Protein AF-A0A8X6MYS7-F1 (afdb_monomer_lite)

InterPro domains:
  IPR005312 Domain of unknown function DUF1759 [PF03564] (10-121)

Foldseek 3Di:
DCVLCVVDDPPDPLNVLLVVDDPDPVCPVVSVVVCCVVPVPLVVQLVVLVVQLLVLLVCLLPDPDHDPLVVSLVSNVVSVVSCVVSVNDCVNCLVPVLVSNLSSDDPVLNVVLVVVVVVPDDDDPPRSNVSSSVSSVVVVVVVVVVVVVVVVCVVPVVVVVVVVVVVVVVVVVVVVVVVVVVVVVVVVPPD

Sequence (191 aa):
MRLPLQSTKIKSEARELVESFPITNENYPLAIESLTERYGRKELLIDFYVRELLKLVLNNATKKKQDSLSSLYNKLSTQLRALSSLGVTTDQWGVILYPSVKSSLPTHILRSFERQRKNIDSEQSISTLDAIVSFLKSEVQSEEEKKLSRSEILPYERECKHLAKSQNTLTAAVELFIQESKDTRSFLSSH

Secondary structure (DSSP, 8-state):
--HHHHTS-TT-HHHHHHHTS-S-GGGHHHHHHHHHHHH--HHHHHHHHHHHHHHHHHHHHH-SSPPPHHHHHHHHHHHHHHHHHTT--HHHHHHHHHHHHHHTS-HHHHHHHHHHHHTS-S-----HHHHHHHHHHHHHHHHHHHHHHHHHHHHHHHHHHHHHHHHHHHHHHHHHHHHHHHHHHHTTS--

Structure (mmCIF, N/CA/C/O backbone):
data_AF-A0A8X6MYS7-F1
#
_entry.id   AF-A0A8X6MYS7-F1
#
loop_
_atom_site.group_PDB
_atom_site.id
_atom_site.type_symbol
_atom_site.label_atom_id
_atom_site.label_alt_id
_atom_site.label_comp_id
_atom_site.label_asym_id
_atom_site.label_entity_id
_atom_site.label_seq_id
_atom_site.pdbx_PDB_ins_code
_atom_site.Cartn_x
_atom_site.Cartn_y
_atom_site.Cartn_z
_atom_site.occupancy
_atom_site.B_iso_or_equiv
_atom_site.auth_seq_id
_atom_site.auth_comp_id
_atom_site.auth_asym_id
_atom_site.auth_atom_id
_atom_site.pdbx_PDB_model_num
ATOM 1 N N . MET A 1 1 ? 10.842 -13.440 -29.182 1.00 50.62 1 MET A N 1
ATOM 2 C CA . MET A 1 1 ? 10.320 -12.938 -27.887 1.00 50.62 1 MET A CA 1
ATOM 3 C C . MET A 1 1 ? 10.129 -11.422 -27.984 1.00 50.62 1 MET A C 1
ATOM 5 O O . MET A 1 1 ? 11.068 -10.773 -28.404 1.00 50.62 1 MET A O 1
ATOM 9 N N . ARG A 1 2 ? 8.940 -10.870 -27.661 1.00 62.38 2 ARG A N 1
ATOM 10 C CA . ARG A 1 2 ? 8.569 -9.423 -27.701 1.00 62.38 2 ARG A CA 1
ATOM 11 C C . ARG A 1 2 ? 8.287 -8.859 -26.286 1.00 62.38 2 ARG A C 1
ATOM 13 O O . ARG A 1 2 ? 7.351 -8.085 -26.094 1.00 62.38 2 ARG A O 1
ATOM 20 N N . LEU A 1 3 ? 9.040 -9.292 -25.274 1.00 68.44 3 LEU A N 1
ATOM 21 C CA . LEU A 1 3 ? 8.675 -9.078 -23.863 1.00 68.44 3 LEU A CA 1
ATOM 22 C C . LEU A 1 3 ? 8.505 -7.590 -23.461 1.00 68.44 3 LEU A C 1
ATOM 24 O O . LEU A 1 3 ? 7.483 -7.283 -22.853 1.00 68.44 3 LEU A O 1
ATOM 28 N N . PRO A 1 4 ? 9.378 -6.635 -23.848 1.00 63.56 4 PRO A N 1
ATOM 29 C CA . PRO A 1 4 ? 9.231 -5.234 -23.418 1.00 63.56 4 PRO A CA 1
ATOM 30 C C . PRO A 1 4 ? 8.014 -4.526 -24.029 1.00 63.56 4 PRO A C 1
ATOM 32 O O . PRO A 1 4 ? 7.359 -3.705 -23.387 1.00 63.56 4 PRO A O 1
ATOM 35 N N . LEU A 1 5 ? 7.665 -4.890 -25.266 1.00 69.31 5 LEU A N 1
ATOM 36 C CA . LEU A 1 5 ? 6.467 -4.386 -25.931 1.00 69.31 5 LEU A CA 1
ATOM 37 C C . LEU A 1 5 ? 5.212 -4.898 -25.210 1.00 69.31 5 LEU A C 1
ATOM 39 O O . LEU A 1 5 ? 4.304 -4.123 -24.930 1.00 69.31 5 LEU A O 1
ATOM 43 N N . GLN A 1 6 ? 5.156 -6.179 -24.845 1.00 74.06 6 GLN A N 1
ATOM 44 C CA . GLN A 1 6 ? 3.995 -6.723 -24.127 1.00 74.06 6 GLN A CA 1
ATOM 45 C C . GLN A 1 6 ? 3.811 -6.122 -22.724 1.00 74.06 6 GLN A C 1
ATOM 47 O O . GLN A 1 6 ? 2.685 -6.067 -22.236 1.00 74.06 6 GLN A O 1
ATOM 52 N N . SER A 1 7 ? 4.888 -5.631 -22.110 1.00 75.31 7 SER A N 1
ATOM 53 C CA . SER A 1 7 ? 4.873 -5.034 -20.769 1.00 75.31 7 SER A CA 1
ATOM 54 C C . SER A 1 7 ? 4.519 -3.542 -20.734 1.00 75.31 7 SER A C 1
ATOM 56 O O . SER A 1 7 ? 4.408 -2.972 -19.650 1.00 75.31 7 SER A O 1
ATOM 58 N N . THR A 1 8 ? 4.342 -2.883 -21.884 1.00 84.12 8 THR A N 1
ATOM 59 C CA . THR A 1 8 ? 4.035 -1.445 -21.968 1.00 84.12 8 THR A CA 1
ATOM 60 C C . THR A 1 8 ? 2.615 -1.199 -22.473 1.00 84.12 8 THR A C 1
ATOM 62 O O . THR A 1 8 ? 2.105 -1.888 -23.358 1.00 84.12 8 THR A O 1
ATOM 65 N N . LYS A 1 9 ? 1.945 -0.185 -21.909 1.00 88.06 9 LYS A N 1
ATOM 66 C CA . LYS A 1 9 ? 0.583 0.184 -22.311 1.00 88.06 9 LYS A CA 1
ATOM 67 C C . LYS A 1 9 ? 0.594 0.756 -23.731 1.00 88.06 9 LYS A C 1
ATOM 69 O O . LYS A 1 9 ? 1.382 1.649 -24.036 1.00 88.06 9 LYS A O 1
ATOM 74 N N . ILE A 1 10 ? -0.309 0.278 -24.584 1.00 86.69 10 ILE A N 1
ATOM 75 C CA . ILE A 1 10 ? -0.492 0.789 -25.952 1.00 86.69 10 ILE A CA 1
ATOM 76 C C . ILE A 1 10 ? -0.792 2.300 -25.902 1.00 86.69 10 ILE A C 1
ATOM 78 O O . ILE A 1 10 ? -1.601 2.727 -25.075 1.00 86.69 10 ILE A O 1
ATOM 82 N N . LYS A 1 11 ? -0.155 3.088 -26.785 1.00 87.56 11 LYS A N 1
ATOM 83 C CA . LYS A 1 11 ? -0.227 4.568 -26.832 1.00 87.56 11 LYS A CA 1
ATOM 84 C C . LYS A 1 11 ? 0.281 5.269 -25.561 1.00 87.56 11 LYS A C 1
ATOM 86 O O . LYS A 1 11 ? -0.304 6.252 -25.116 1.00 87.56 11 LYS A O 1
ATOM 91 N N . SER A 1 12 ? 1.327 4.737 -24.934 1.00 91.00 12 SER A N 1
ATOM 92 C CA . SER A 1 12 ? 2.030 5.427 -23.846 1.00 91.00 12 SER A CA 1
ATOM 93 C C . SER A 1 12 ? 3.405 5.898 -24.305 1.00 91.00 12 SER A C 1
ATOM 95 O O . SER A 1 12 ? 4.017 5.257 -25.155 1.00 91.00 12 SER A O 1
ATOM 97 N N . GLU A 1 13 ? 3.933 6.954 -23.689 1.00 90.50 13 GLU A N 1
ATOM 98 C CA . GLU A 1 13 ? 5.299 7.427 -23.967 1.00 90.50 13 GLU A CA 1
ATOM 99 C C . GLU A 1 13 ? 6.352 6.331 -23.736 1.00 90.50 13 GLU A C 1
ATOM 101 O O . GLU A 1 13 ? 7.324 6.218 -24.476 1.00 90.50 13 GLU A O 1
ATOM 106 N N . ALA A 1 14 ? 6.140 5.476 -22.729 1.00 89.69 14 ALA A N 1
ATOM 107 C CA . ALA A 1 14 ? 7.011 4.335 -22.465 1.00 89.69 14 ALA A CA 1
ATOM 108 C C . ALA A 1 14 ? 6.993 3.319 -23.619 1.00 89.69 14 ALA A C 1
ATOM 110 O O . ALA A 1 14 ? 8.015 2.712 -23.923 1.00 89.69 14 ALA A O 1
ATOM 111 N N . ARG A 1 15 ? 5.843 3.141 -24.281 1.00 89.00 15 ARG A N 1
ATOM 112 C CA . ARG A 1 15 ? 5.709 2.271 -25.453 1.00 89.00 15 ARG A CA 1
ATOM 113 C C . ARG A 1 15 ? 6.432 2.855 -26.664 1.00 89.00 15 ARG A C 1
ATOM 115 O O . ARG A 1 15 ? 7.163 2.120 -27.315 1.00 89.00 15 ARG A O 1
ATOM 122 N N . GLU A 1 16 ? 6.271 4.152 -26.916 1.00 90.56 16 GLU A N 1
ATOM 123 C CA . GLU A 1 16 ? 6.983 4.861 -27.991 1.00 90.56 16 GLU A CA 1
ATOM 124 C C . GLU A 1 16 ? 8.503 4.792 -27.795 1.00 90.56 16 GLU A C 1
ATOM 126 O O . GLU A 1 16 ? 9.242 4.547 -28.745 1.00 90.56 16 GLU A O 1
ATOM 131 N N . LEU A 1 17 ? 8.970 4.917 -26.546 1.00 89.69 17 LEU A N 1
ATOM 132 C CA . LEU A 1 17 ? 10.383 4.763 -26.206 1.00 89.69 17 LEU A CA 1
ATOM 133 C C . LEU A 1 17 ? 10.906 3.349 -26.484 1.00 89.69 17 LEU A C 1
ATOM 135 O O . LEU A 1 17 ? 12.037 3.210 -26.917 1.00 89.69 17 LEU A O 1
ATOM 139 N N . VAL A 1 18 ? 10.120 2.298 -26.240 1.00 89.31 18 VAL A N 1
ATOM 140 C CA . VAL A 1 18 ? 10.533 0.918 -26.561 1.00 89.31 18 VAL A CA 1
ATOM 141 C C . VAL A 1 18 ? 10.497 0.665 -28.069 1.00 89.31 18 VAL A C 1
ATOM 143 O O . VAL A 1 18 ? 11.345 -0.057 -28.585 1.00 89.31 18 VAL A O 1
ATOM 146 N N . GLU A 1 19 ? 9.529 1.245 -28.780 1.00 89.81 19 GLU A N 1
ATOM 147 C CA . GLU A 1 19 ? 9.375 1.099 -30.233 1.00 89.81 19 GLU A CA 1
ATOM 148 C C . GLU A 1 19 ? 10.446 1.845 -31.040 1.00 89.81 19 GLU A C 1
ATOM 150 O O . GLU A 1 19 ? 10.668 1.499 -32.199 1.00 89.81 19 GLU A O 1
ATOM 155 N N . SER A 1 20 ? 11.146 2.815 -30.442 1.00 90.19 20 SER A N 1
ATOM 156 C CA . SER A 1 20 ? 12.272 3.500 -31.092 1.00 90.19 20 SER A CA 1
ATOM 157 C C . SER A 1 20 ? 13.508 2.605 -31.264 1.00 90.19 20 SER A C 1
ATOM 159 O O . SER A 1 20 ? 14.365 2.896 -32.100 1.00 90.19 20 SER A O 1
ATOM 161 N N . PHE A 1 21 ? 13.596 1.501 -30.516 1.00 87.75 21 PHE A N 1
ATOM 162 C CA . PHE A 1 21 ? 14.672 0.525 -30.645 1.00 87.75 21 PHE A CA 1
ATOM 163 C C . PHE A 1 21 ? 14.317 -0.556 -31.680 1.00 87.75 21 PHE A C 1
ATOM 165 O O . PHE A 1 21 ? 13.213 -1.109 -31.648 1.00 87.75 21 PHE A O 1
ATOM 172 N N . PRO A 1 22 ? 15.257 -0.939 -32.565 1.00 89.69 22 PRO A N 1
ATOM 173 C CA . PRO A 1 22 ? 15.097 -2.118 -33.410 1.00 89.69 22 PRO A CA 1
ATOM 174 C C . PRO A 1 22 ? 14.811 -3.382 -32.584 1.00 89.69 22 PRO A C 1
ATOM 176 O O . PRO A 1 22 ? 15.375 -3.581 -31.509 1.00 89.69 22 PRO A O 1
ATOM 179 N N . ILE A 1 23 ? 13.949 -4.267 -33.100 1.00 85.06 23 ILE A N 1
ATOM 180 C CA . ILE A 1 23 ? 13.541 -5.508 -32.418 1.00 85.06 23 ILE A CA 1
ATOM 181 C C . ILE A 1 23 ? 14.638 -6.575 -32.578 1.00 85.06 23 ILE A C 1
ATOM 183 O O . ILE A 1 23 ? 14.497 -7.535 -33.336 1.00 85.06 23 ILE A O 1
ATOM 187 N N . THR A 1 24 ? 15.744 -6.398 -31.863 1.00 86.75 24 THR A N 1
ATOM 188 C CA . THR A 1 24 ? 16.896 -7.310 -31.821 1.00 86.75 24 THR A CA 1
ATOM 189 C C . THR A 1 24 ? 17.216 -7.685 -30.375 1.00 86.75 24 THR A C 1
ATOM 191 O O . THR A 1 24 ? 16.922 -6.938 -29.441 1.00 86.75 24 THR A O 1
ATOM 194 N N . ASN A 1 25 ? 17.824 -8.859 -30.172 1.00 85.12 25 ASN A N 1
ATOM 195 C CA . ASN A 1 25 ? 18.172 -9.326 -28.825 1.00 85.12 25 ASN A CA 1
ATOM 196 C C . ASN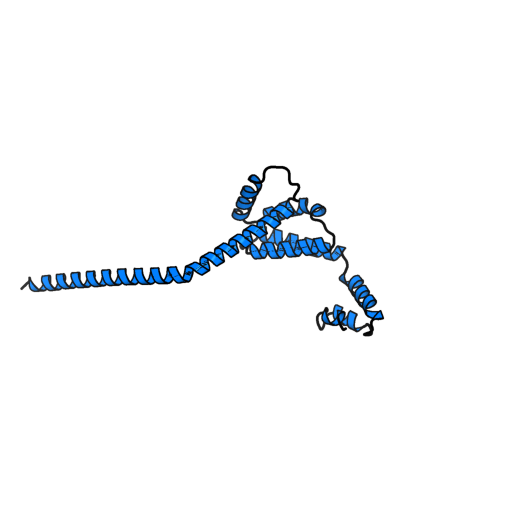 A 1 25 ? 19.153 -8.385 -28.106 1.00 85.12 25 ASN A C 1
ATOM 198 O O . ASN A 1 25 ? 19.045 -8.196 -26.897 1.00 85.12 25 ASN A O 1
ATOM 202 N N . GLU A 1 26 ? 20.067 -7.778 -28.859 1.00 88.94 26 GLU A N 1
ATOM 203 C CA . GLU A 1 26 ? 21.113 -6.877 -28.365 1.00 88.94 26 GLU A CA 1
ATOM 204 C C . GLU A 1 26 ? 20.564 -5.524 -27.893 1.00 88.94 26 GLU A C 1
ATOM 206 O O . GLU A 1 26 ? 21.140 -4.902 -27.005 1.00 88.94 26 GLU A O 1
ATOM 211 N N . ASN A 1 27 ? 19.421 -5.082 -28.431 1.00 88.31 27 ASN A N 1
ATOM 212 C CA . ASN A 1 27 ? 18.839 -3.778 -28.112 1.00 88.31 27 ASN A CA 1
ATOM 213 C C . ASN A 1 27 ? 17.856 -3.817 -26.931 1.00 88.31 27 ASN A C 1
ATOM 215 O O . ASN A 1 27 ? 17.500 -2.761 -26.407 1.00 88.31 27 ASN A O 1
ATOM 219 N N . TYR A 1 28 ? 17.426 -4.996 -26.464 1.00 86.69 28 TYR A N 1
ATOM 220 C CA . TYR A 1 28 ? 16.525 -5.075 -25.307 1.00 86.69 28 TYR A CA 1
ATOM 221 C C . TYR A 1 28 ? 17.131 -4.522 -24.012 1.00 86.69 28 TYR A C 1
ATOM 223 O O . TYR A 1 28 ? 16.425 -3.772 -23.336 1.00 86.69 28 TYR A O 1
ATOM 231 N N . PRO A 1 29 ? 18.394 -4.823 -23.649 1.00 90.75 29 PRO A N 1
ATOM 232 C CA . PRO A 1 29 ? 19.021 -4.211 -22.481 1.00 90.75 29 PRO A CA 1
ATOM 233 C C . PRO A 1 29 ? 19.035 -2.680 -22.563 1.00 90.75 29 PRO A C 1
ATOM 235 O O . PRO A 1 29 ? 18.684 -2.032 -21.585 1.00 90.75 29 PRO A O 1
ATOM 238 N N . LEU A 1 30 ? 19.317 -2.110 -23.742 1.00 90.62 30 LEU A N 1
ATOM 239 C CA . LEU A 1 30 ? 19.338 -0.657 -23.972 1.00 90.62 30 LEU A CA 1
ATOM 240 C C . LEU A 1 30 ? 17.948 -0.016 -23.823 1.00 90.62 30 LEU A C 1
ATOM 242 O O . LEU A 1 30 ? 17.811 1.068 -23.253 1.00 90.62 30 LEU A O 1
ATOM 246 N N . ALA A 1 31 ? 16.898 -0.698 -24.292 1.00 90.19 31 ALA A N 1
ATOM 247 C CA . ALA A 1 31 ? 15.520 -0.249 -24.106 1.00 90.19 31 ALA A CA 1
ATOM 248 C C . ALA A 1 31 ? 15.104 -0.287 -22.623 1.00 90.19 31 ALA A C 1
ATOM 250 O O . ALA A 1 31 ? 14.440 0.630 -22.139 1.00 90.19 31 ALA A O 1
ATOM 251 N N . ILE A 1 32 ? 15.510 -1.330 -21.885 1.00 89.88 32 ILE A N 1
ATOM 252 C CA . ILE A 1 32 ? 15.266 -1.444 -20.438 1.00 89.88 32 ILE A CA 1
ATOM 253 C C . ILE A 1 32 ? 16.041 -0.366 -19.676 1.00 89.88 32 ILE A C 1
ATOM 255 O O . ILE A 1 32 ? 15.482 0.259 -18.776 1.00 89.88 32 ILE A O 1
ATOM 259 N N . GLU A 1 33 ? 17.295 -0.117 -20.043 1.00 91.50 33 GLU A N 1
ATOM 260 C CA . GLU A 1 33 ? 18.127 0.940 -19.469 1.00 91.50 33 GLU A CA 1
ATOM 261 C C . GLU A 1 33 ? 17.494 2.316 -19.692 1.00 91.50 33 GLU A C 1
ATOM 263 O O . GLU A 1 33 ? 17.258 3.033 -18.723 1.00 91.50 33 GLU A O 1
ATOM 268 N N . SER A 1 34 ? 17.073 2.630 -20.921 1.00 90.44 34 SER A N 1
ATOM 269 C CA . SER A 1 34 ? 16.401 3.899 -21.249 1.00 90.44 34 SER A CA 1
ATOM 270 C C . SER A 1 34 ? 15.085 4.085 -20.482 1.00 90.44 34 SER A C 1
ATOM 272 O O . SER A 1 34 ? 14.776 5.176 -19.996 1.00 90.44 34 SER A O 1
ATOM 274 N N . LEU A 1 35 ? 14.296 3.014 -20.325 1.00 90.81 35 LEU A N 1
ATOM 275 C CA . LEU A 1 35 ? 13.096 3.033 -19.481 1.00 90.81 35 LEU A CA 1
ATOM 276 C C . LEU A 1 35 ? 13.444 3.272 -18.008 1.00 90.81 35 LEU A C 1
ATOM 278 O O . LEU A 1 35 ? 12.746 4.017 -17.318 1.00 90.81 35 LEU A O 1
ATOM 282 N N . THR A 1 36 ? 14.513 2.648 -17.524 1.00 90.19 36 THR A N 1
ATOM 283 C CA . THR A 1 36 ? 14.960 2.756 -16.132 1.00 90.19 36 THR A CA 1
ATOM 284 C C . THR A 1 36 ? 15.520 4.147 -15.840 1.00 90.19 36 THR A C 1
ATOM 286 O O . THR A 1 36 ? 15.216 4.717 -14.797 1.00 90.19 36 THR A O 1
ATOM 289 N N . GLU A 1 37 ? 16.257 4.751 -16.765 1.00 90.25 37 GLU A N 1
ATOM 290 C CA . GLU A 1 37 ? 16.776 6.114 -16.627 1.00 90.25 37 GLU A CA 1
ATOM 291 C C . GLU A 1 37 ? 15.640 7.149 -16.564 1.00 90.25 37 GLU A C 1
ATOM 293 O O . GLU A 1 37 ? 15.638 8.064 -15.728 1.00 90.25 37 GLU A O 1
ATOM 298 N N . ARG A 1 38 ? 14.623 6.978 -17.419 1.00 89.88 38 ARG A N 1
ATOM 299 C CA . ARG A 1 38 ? 13.489 7.904 -17.496 1.00 89.88 38 ARG A CA 1
ATOM 300 C C . ARG A 1 38 ? 12.487 7.720 -16.354 1.00 89.88 38 ARG A C 1
ATOM 302 O O . ARG A 1 38 ? 12.026 8.717 -15.801 1.00 89.88 38 ARG A O 1
ATOM 309 N N . TYR A 1 39 ? 12.151 6.479 -15.992 1.00 87.88 39 TYR A N 1
ATOM 310 C CA . TYR A 1 39 ? 11.049 6.165 -15.066 1.00 87.88 39 TYR A CA 1
ATOM 311 C C . TYR A 1 39 ? 11.481 5.459 -13.771 1.00 87.88 39 TYR A C 1
ATOM 313 O O . TYR A 1 39 ? 10.730 5.446 -12.799 1.00 87.88 39 TYR A O 1
ATOM 321 N N . GLY A 1 40 ? 12.686 4.896 -13.715 1.00 86.31 40 GLY A N 1
ATOM 322 C CA . GLY A 1 40 ? 13.226 4.146 -12.572 1.00 86.31 40 GLY A CA 1
ATOM 323 C C . GLY A 1 40 ? 13.914 5.006 -11.508 1.00 86.31 40 GLY A C 1
ATOM 324 O O . GLY A 1 40 ? 14.717 4.494 -10.728 1.00 86.31 40 GLY A O 1
ATOM 325 N N . ARG A 1 41 ? 13.623 6.313 -11.457 1.00 90.50 41 ARG A N 1
ATOM 326 C CA . ARG A 1 41 ? 14.203 7.248 -10.479 1.00 90.50 41 ARG A CA 1
ATOM 327 C C . ARG A 1 41 ? 13.708 6.924 -9.069 1.00 90.50 41 ARG A C 1
ATOM 329 O O . ARG A 1 41 ? 12.661 7.411 -8.645 1.00 90.50 41 ARG A O 1
ATOM 336 N N . LYS A 1 42 ? 14.482 6.107 -8.347 1.00 89.06 42 LYS A N 1
ATOM 337 C CA . LYS A 1 42 ? 14.125 5.567 -7.025 1.00 89.06 42 LYS A CA 1
ATOM 338 C C . LYS A 1 42 ? 13.688 6.645 -6.035 1.00 89.06 42 LYS A C 1
ATOM 340 O O . LYS A 1 42 ? 12.634 6.488 -5.437 1.00 89.06 42 LYS A O 1
ATOM 345 N N . GLU A 1 43 ? 14.415 7.756 -5.940 1.00 88.56 43 GLU A N 1
ATOM 346 C CA . GLU A 1 43 ? 14.083 8.860 -5.024 1.00 88.56 43 GLU A CA 1
ATOM 347 C C . GLU A 1 43 ? 12.673 9.426 -5.254 1.00 88.56 43 GLU A C 1
ATOM 349 O O . GLU A 1 43 ? 11.909 9.621 -4.311 1.00 88.56 43 GLU A O 1
ATOM 354 N N . LEU A 1 44 ? 12.284 9.624 -6.520 1.00 91.06 44 LEU A N 1
ATOM 355 C CA . LEU A 1 44 ? 10.946 10.118 -6.864 1.00 91.06 44 LEU A CA 1
ATOM 356 C C . LEU A 1 44 ? 9.864 9.077 -6.569 1.00 91.06 44 LEU A C 1
ATOM 358 O O . LEU A 1 44 ? 8.771 9.430 -6.132 1.00 91.06 44 LEU A O 1
ATOM 362 N N . LEU A 1 45 ? 10.160 7.797 -6.806 1.00 90.88 45 LEU A N 1
ATOM 363 C CA . LEU A 1 45 ? 9.240 6.706 -6.491 1.00 90.88 45 LEU A CA 1
ATOM 364 C C . LEU A 1 45 ? 9.027 6.586 -4.979 1.00 90.88 45 LEU A C 1
ATOM 366 O O . LEU A 1 45 ? 7.888 6.437 -4.542 1.00 90.88 45 LEU A O 1
ATOM 370 N N . ILE A 1 46 ? 10.094 6.699 -4.184 1.00 89.88 46 ILE A N 1
ATOM 371 C CA . ILE A 1 46 ? 10.012 6.709 -2.720 1.00 89.88 46 ILE A CA 1
ATOM 372 C C . ILE A 1 46 ? 9.132 7.877 -2.261 1.00 89.88 46 ILE A C 1
ATOM 374 O O . ILE A 1 46 ? 8.166 7.641 -1.536 1.00 89.88 46 ILE A O 1
ATOM 378 N N . ASP A 1 47 ? 9.394 9.104 -2.727 1.00 90.50 47 ASP A N 1
ATOM 379 C CA . ASP A 1 47 ? 8.586 10.281 -2.370 1.00 90.50 47 ASP A CA 1
ATOM 380 C C . ASP A 1 47 ? 7.104 10.091 -2.739 1.00 90.50 47 ASP A C 1
ATOM 382 O O . ASP A 1 47 ? 6.212 10.331 -1.923 1.00 90.50 47 ASP A O 1
ATOM 386 N N . PHE A 1 48 ? 6.824 9.575 -3.937 1.00 92.19 48 PHE A N 1
ATOM 387 C CA . PHE A 1 48 ? 5.461 9.284 -4.380 1.00 92.19 48 PHE A CA 1
ATOM 388 C C . PHE A 1 48 ? 4.743 8.286 -3.458 1.00 92.19 48 PHE A C 1
ATOM 390 O O . PHE A 1 48 ? 3.631 8.561 -2.995 1.00 92.19 48 PHE A O 1
ATOM 397 N N . TYR A 1 49 ? 5.371 7.147 -3.155 1.00 91.25 49 TYR A N 1
ATOM 398 C CA . TYR A 1 49 ? 4.762 6.108 -2.322 1.00 91.25 49 TYR A CA 1
ATOM 399 C C . TYR A 1 49 ? 4.608 6.542 -0.859 1.00 91.25 49 TYR A C 1
ATOM 401 O O . TYR A 1 49 ? 3.589 6.240 -0.234 1.00 91.25 49 TYR A O 1
ATOM 409 N N . VAL A 1 50 ? 5.558 7.313 -0.321 1.00 89.19 50 VAL A N 1
ATOM 410 C CA . VAL A 1 50 ? 5.443 7.915 1.016 1.00 89.19 50 VAL A CA 1
ATOM 411 C C . VAL A 1 50 ? 4.265 8.889 1.065 1.00 89.19 50 VAL A C 1
ATOM 413 O O . VAL A 1 50 ? 3.446 8.815 1.984 1.00 89.19 50 VAL A O 1
ATOM 416 N N . ARG A 1 51 ? 4.119 9.771 0.068 1.00 90.25 51 ARG A N 1
ATOM 417 C CA . ARG A 1 51 ? 2.992 10.717 0.002 1.00 90.25 51 ARG A CA 1
ATOM 418 C C . ARG A 1 51 ? 1.650 10.007 -0.086 1.00 90.25 51 ARG A C 1
ATOM 420 O O . ARG A 1 51 ? 0.722 10.388 0.628 1.00 90.25 51 ARG A O 1
ATOM 427 N N . GLU A 1 52 ? 1.530 8.983 -0.926 1.00 90.94 52 GLU A N 1
ATOM 428 C CA . GLU A 1 52 ? 0.288 8.213 -1.047 1.00 90.94 52 GLU A CA 1
ATOM 429 C C . GLU A 1 52 ? -0.039 7.453 0.245 1.00 90.94 52 GLU A C 1
ATOM 431 O O . GLU A 1 52 ? -1.199 7.438 0.669 1.00 90.94 52 GLU A O 1
ATOM 436 N N . LEU A 1 53 ? 0.968 6.908 0.934 1.00 89.12 53 LEU A N 1
ATOM 437 C CA . LEU A 1 53 ? 0.789 6.287 2.245 1.00 89.12 53 LEU A CA 1
ATOM 438 C C . LEU A 1 53 ? 0.295 7.297 3.292 1.00 89.12 53 LEU A C 1
ATOM 440 O O . LEU A 1 53 ? -0.715 7.053 3.953 1.00 89.12 53 LEU A O 1
ATOM 444 N N . LEU A 1 54 ? 0.948 8.455 3.415 1.00 87.50 54 LEU A N 1
ATOM 445 C CA . LEU A 1 54 ? 0.544 9.505 4.358 1.00 87.50 54 LEU A CA 1
ATOM 446 C C . LEU A 1 54 ? -0.864 10.026 4.059 1.00 87.50 54 LEU A C 1
ATOM 448 O O . LEU A 1 54 ? -1.675 10.205 4.967 1.00 87.50 54 LEU A O 1
ATOM 452 N N . LYS A 1 55 ? -1.187 10.219 2.781 1.00 89.06 55 LYS A N 1
ATOM 453 C CA . LYS A 1 55 ? -2.515 10.638 2.328 1.00 89.06 55 LYS A CA 1
ATOM 454 C C . LYS A 1 55 ? -3.580 9.604 2.675 1.00 89.06 55 LYS A C 1
ATOM 456 O O . LYS A 1 55 ? -4.672 9.982 3.095 1.00 89.06 55 LYS A O 1
ATOM 461 N N . LEU A 1 56 ? -3.293 8.313 2.522 1.00 88.56 56 LEU A N 1
ATOM 462 C CA . LEU A 1 56 ? -4.193 7.233 2.929 1.00 88.56 56 LEU A CA 1
ATOM 463 C C . LEU A 1 56 ? -4.468 7.273 4.434 1.00 88.56 56 LEU A C 1
ATOM 465 O O . LEU A 1 56 ? -5.629 7.245 4.846 1.00 88.56 56 LEU A O 1
ATOM 469 N N . VAL A 1 57 ? -3.411 7.390 5.231 1.00 85.44 57 VAL A N 1
ATOM 470 C CA . VAL A 1 57 ? -3.477 7.423 6.694 1.00 85.44 57 VAL A CA 1
ATOM 471 C C . VAL A 1 57 ? -4.266 8.645 7.178 1.00 85.44 57 VAL A C 1
ATOM 473 O O . VAL A 1 57 ? -5.214 8.511 7.952 1.00 85.44 57 VAL A O 1
ATOM 476 N N . LEU A 1 58 ? -3.956 9.831 6.649 1.00 84.31 58 LEU A N 1
ATOM 477 C CA . LEU A 1 58 ? -4.647 11.075 6.990 1.00 84.31 58 LEU A CA 1
ATOM 478 C C . LEU A 1 58 ? -6.123 11.043 6.582 1.00 84.31 58 LEU A C 1
ATOM 480 O O . LEU A 1 58 ? -6.992 11.482 7.336 1.00 84.31 58 LEU A O 1
ATOM 484 N N . ASN A 1 59 ? -6.426 10.501 5.402 1.00 85.38 59 ASN A N 1
ATOM 485 C CA . ASN A 1 59 ? -7.801 10.356 4.940 1.00 85.38 59 ASN A CA 1
ATOM 486 C C . ASN A 1 59 ? -8.620 9.453 5.864 1.00 85.38 59 ASN A C 1
ATOM 488 O O . ASN A 1 59 ? -9.779 9.761 6.118 1.00 85.38 59 ASN A O 1
ATOM 492 N N . ASN A 1 60 ? -8.054 8.354 6.363 1.00 81.81 60 ASN A N 1
ATOM 493 C CA . ASN A 1 60 ? -8.794 7.466 7.259 1.00 81.81 60 ASN A CA 1
ATOM 494 C C . ASN A 1 60 ? -8.963 8.081 8.664 1.00 81.81 60 ASN A C 1
ATOM 496 O O . ASN A 1 60 ? -10.035 7.966 9.252 1.00 81.81 60 ASN A O 1
ATOM 500 N N . ALA A 1 61 ? -7.971 8.845 9.139 1.00 77.94 61 ALA A N 1
ATOM 501 C CA . ALA A 1 61 ? -8.044 9.561 10.415 1.00 77.94 61 ALA A CA 1
ATOM 502 C C . ALA A 1 61 ? -9.065 10.721 10.429 1.00 77.94 61 ALA A C 1
ATOM 504 O O . ALA A 1 61 ? -9.643 11.021 11.470 1.00 77.94 61 ALA A O 1
ATOM 505 N N . THR A 1 62 ? -9.281 11.397 9.293 1.00 77.19 62 THR A N 1
ATOM 506 C CA . THR A 1 62 ? -10.074 12.647 9.226 1.00 77.19 62 THR A CA 1
ATOM 507 C C . THR A 1 62 ? -11.473 12.490 8.628 1.00 77.19 62 THR A C 1
ATOM 509 O O . THR A 1 62 ? -12.349 13.321 8.877 1.00 77.19 62 THR A O 1
ATOM 512 N N . LYS A 1 63 ? -11.724 11.456 7.816 1.00 71.38 63 LYS A N 1
ATOM 513 C CA . LYS A 1 63 ? -13.015 11.297 7.132 1.00 71.38 63 LYS A CA 1
ATOM 514 C C . LYS A 1 63 ? -14.085 10.717 8.055 1.00 71.38 63 LYS A C 1
ATOM 516 O O . LYS A 1 63 ? -13.858 9.756 8.777 1.00 71.38 63 LYS A O 1
ATOM 521 N N . LYS A 1 64 ? -15.320 11.218 7.903 1.00 62.97 64 LYS A N 1
ATOM 522 C CA . LYS A 1 64 ? -16.527 10.638 8.532 1.00 62.97 64 LYS A CA 1
ATOM 523 C C . LYS A 1 64 ? -16.839 9.219 8.040 1.00 62.97 64 LYS A C 1
ATOM 525 O O . LYS A 1 64 ? -17.465 8.449 8.758 1.00 62.97 64 LYS A O 1
ATOM 530 N N . LYS A 1 65 ? -16.435 8.887 6.807 1.00 67.38 65 LYS A N 1
ATOM 531 C CA . LYS A 1 65 ? -16.591 7.555 6.214 1.00 67.38 65 LYS A CA 1
ATOM 532 C C . LYS A 1 65 ? -15.215 6.925 6.059 1.00 67.38 65 LYS A C 1
ATOM 534 O O . LYS A 1 65 ? -14.453 7.314 5.175 1.00 67.38 65 LYS A O 1
ATOM 539 N N . GLN A 1 66 ? -14.922 5.981 6.941 1.00 70.25 66 GLN A N 1
ATOM 540 C CA . GLN A 1 66 ? -13.706 5.184 6.886 1.00 70.25 66 GLN A CA 1
ATOM 541 C C . GLN A 1 66 ? -13.829 4.139 5.772 1.00 70.25 66 GLN A C 1
ATOM 543 O O . GLN A 1 66 ? -14.918 3.618 5.508 1.00 70.25 66 GLN A O 1
ATOM 548 N N . ASP A 1 67 ? -12.713 3.862 5.098 1.00 72.12 67 ASP A N 1
ATOM 549 C CA . ASP A 1 67 ? -12.622 2.705 4.206 1.00 72.12 67 ASP A CA 1
ATOM 550 C C . ASP A 1 67 ? -12.888 1.424 5.015 1.00 72.12 67 ASP A C 1
ATOM 552 O O . ASP A 1 67 ? -12.613 1.372 6.216 1.00 72.12 67 ASP A O 1
ATOM 556 N N . SER A 1 68 ? -13.395 0.373 4.362 1.00 85.12 68 SER A N 1
ATOM 557 C CA . SER A 1 68 ? -13.480 -0.939 5.010 1.00 85.12 68 SER A CA 1
ATOM 558 C C . SER A 1 68 ? -12.091 -1.396 5.465 1.00 85.12 68 SER A C 1
ATOM 560 O O . SER A 1 68 ? -11.087 -1.088 4.816 1.00 85.12 68 SER A O 1
ATOM 562 N N . LEU A 1 69 ? -12.032 -2.165 6.554 1.00 85.56 69 LEU A N 1
ATOM 563 C CA . LEU A 1 69 ? -10.767 -2.635 7.120 1.00 85.56 69 LEU A CA 1
ATOM 564 C C . LEU A 1 69 ? -9.910 -3.383 6.083 1.00 85.56 69 LEU A C 1
ATOM 566 O O . LEU A 1 69 ? -8.717 -3.120 5.963 1.00 85.56 69 LEU A O 1
ATOM 570 N N . SER A 1 70 ? -10.543 -4.233 5.266 1.00 87.56 70 SER A N 1
ATOM 571 C CA . SER A 1 70 ? -9.894 -4.953 4.159 1.00 87.56 70 SER A CA 1
ATOM 572 C C . SER A 1 70 ? -9.305 -4.002 3.107 1.00 87.56 70 SER A C 1
ATOM 574 O O . SER A 1 70 ? -8.144 -4.136 2.721 1.00 87.56 70 SER A O 1
ATOM 576 N N . SER A 1 71 ? -10.052 -2.970 2.692 1.00 88.25 71 SER A N 1
ATOM 577 C CA . SER A 1 71 ? -9.547 -1.958 1.751 1.00 88.25 71 SER A CA 1
ATOM 578 C C . SER A 1 71 ? -8.360 -1.189 2.333 1.00 88.25 71 SER A C 1
ATOM 580 O O . SER A 1 71 ? -7.372 -0.962 1.632 1.00 88.25 71 SER A O 1
ATOM 582 N N . LEU A 1 72 ? -8.436 -0.798 3.609 1.00 87.69 72 LEU A N 1
ATOM 583 C CA . LEU A 1 72 ? -7.350 -0.101 4.292 1.00 87.69 72 LEU A CA 1
ATOM 584 C C . LEU A 1 72 ? -6.087 -0.969 4.348 1.00 87.69 72 LEU A C 1
ATOM 586 O O . LEU A 1 72 ? -5.023 -0.518 3.926 1.00 87.69 72 LEU A O 1
ATOM 590 N N . TYR A 1 73 ? -6.219 -2.219 4.801 1.00 89.75 73 TYR A N 1
ATOM 591 C CA . TYR A 1 73 ? -5.121 -3.181 4.872 1.00 89.75 73 TYR A CA 1
ATOM 592 C C . TYR A 1 73 ? -4.469 -3.417 3.504 1.00 89.75 73 TYR A C 1
ATOM 594 O O . TYR A 1 73 ? -3.245 -3.353 3.390 1.00 89.75 73 TYR A O 1
ATOM 602 N N . ASN A 1 74 ? -5.268 -3.639 2.456 1.00 90.69 74 ASN A N 1
ATOM 603 C CA . ASN A 1 74 ? -4.763 -3.912 1.110 1.00 90.69 74 ASN A CA 1
ATOM 604 C C . ASN A 1 74 ? -3.980 -2.728 0.544 1.00 90.69 74 ASN A C 1
ATOM 606 O O . ASN A 1 74 ? -2.870 -2.897 0.033 1.00 90.69 74 ASN A O 1
ATOM 610 N N . LYS A 1 75 ? -4.532 -1.515 0.660 1.00 90.75 75 LYS A N 1
ATOM 611 C CA . LYS A 1 75 ? -3.857 -0.305 0.186 1.00 90.75 75 LYS A CA 1
ATOM 612 C C . LYS A 1 75 ? -2.574 -0.046 0.978 1.00 90.75 75 LYS A C 1
ATOM 614 O O . LYS A 1 75 ? -1.537 0.191 0.370 1.00 90.75 75 LYS A O 1
ATOM 619 N N . LEU A 1 76 ? -2.617 -0.157 2.306 1.00 89.25 76 LEU A N 1
ATOM 620 C CA . LEU A 1 76 ? -1.452 0.030 3.172 1.00 89.25 76 LEU A CA 1
ATOM 621 C C . LEU A 1 76 ? -0.350 -0.995 2.856 1.00 89.25 76 LEU A C 1
ATOM 623 O O . LEU A 1 76 ? 0.797 -0.615 2.632 1.00 89.25 76 LEU A O 1
ATOM 627 N N . SER A 1 77 ? -0.709 -2.273 2.724 1.00 89.81 77 SER A N 1
ATOM 628 C CA . SER A 1 77 ? 0.222 -3.347 2.349 1.00 89.81 77 SER A CA 1
ATOM 629 C C . SER A 1 77 ? 0.828 -3.140 0.961 1.00 89.81 77 SER A C 1
ATOM 631 O O . SER A 1 77 ? 1.996 -3.457 0.748 1.00 89.81 77 SER A O 1
ATOM 633 N N . THR A 1 78 ? 0.060 -2.588 0.016 1.00 92.31 78 THR A N 1
ATOM 634 C CA . THR A 1 78 ? 0.546 -2.267 -1.335 1.00 92.31 78 THR A CA 1
ATOM 635 C C . THR A 1 78 ? 1.642 -1.206 -1.283 1.00 92.31 78 THR A C 1
ATOM 637 O O . THR A 1 78 ? 2.704 -1.406 -1.869 1.00 92.31 78 THR A O 1
ATOM 640 N N . GLN A 1 79 ? 1.418 -0.117 -0.540 1.00 89.94 79 GLN A N 1
ATOM 641 C CA . GLN A 1 79 ? 2.408 0.957 -0.406 1.00 89.94 79 GLN A CA 1
ATOM 642 C C . GLN A 1 79 ? 3.671 0.475 0.319 1.00 89.94 79 GLN A C 1
ATOM 644 O O . GLN A 1 79 ? 4.780 0.714 -0.153 1.00 89.94 79 GLN A O 1
ATOM 649 N N . LEU A 1 80 ? 3.523 -0.273 1.420 1.00 89.25 80 LEU A N 1
ATOM 650 C CA . LEU A 1 80 ? 4.667 -0.830 2.151 1.00 89.25 80 LEU A CA 1
ATOM 651 C C . LEU A 1 80 ? 5.485 -1.809 1.300 1.00 89.25 80 LEU A C 1
ATOM 653 O O . LEU A 1 80 ? 6.712 -1.766 1.321 1.00 89.25 80 LEU A O 1
ATOM 657 N N . ARG A 1 81 ? 4.827 -2.665 0.508 1.00 90.50 81 ARG A N 1
ATOM 658 C CA . ARG A 1 81 ? 5.516 -3.590 -0.404 1.00 90.50 81 ARG A CA 1
ATOM 659 C C . ARG A 1 81 ? 6.270 -2.849 -1.509 1.00 90.50 81 ARG A C 1
ATOM 661 O O . ARG A 1 81 ? 7.377 -3.258 -1.859 1.00 90.50 81 ARG A O 1
ATOM 668 N N . ALA A 1 82 ? 5.692 -1.774 -2.047 1.00 90.62 82 ALA A N 1
ATOM 669 C CA . ALA A 1 82 ? 6.352 -0.940 -3.048 1.00 90.62 82 ALA A CA 1
ATOM 670 C C . ALA A 1 82 ? 7.614 -0.275 -2.476 1.00 90.62 82 ALA A C 1
ATOM 672 O O . ALA A 1 82 ? 8.678 -0.361 -3.085 1.00 90.62 82 ALA A O 1
ATOM 673 N N . LEU A 1 83 ? 7.521 0.291 -1.269 1.00 88.81 83 LEU A N 1
ATOM 674 C CA . LEU A 1 83 ? 8.660 0.875 -0.553 1.00 88.81 83 LEU A CA 1
ATOM 675 C C . LEU A 1 83 ? 9.745 -0.170 -0.245 1.00 88.81 83 LEU A C 1
ATOM 677 O O . LEU A 1 83 ? 10.918 0.060 -0.536 1.00 88.81 83 LEU A O 1
ATOM 681 N N . SER A 1 84 ? 9.357 -1.355 0.232 1.00 88.56 84 SER A N 1
ATOM 682 C CA . SER A 1 84 ? 10.287 -2.464 0.479 1.00 88.56 84 SER A CA 1
ATOM 683 C C . SER A 1 84 ? 11.016 -2.909 -0.795 1.00 88.56 84 SER A C 1
ATOM 685 O O . SER A 1 84 ? 12.227 -3.119 -0.772 1.00 88.56 84 SER A O 1
ATOM 687 N N . SER A 1 85 ? 10.318 -2.950 -1.936 1.00 89.50 85 SER A N 1
ATOM 688 C CA . SER A 1 85 ? 10.916 -3.290 -3.240 1.00 89.50 85 SER A CA 1
ATOM 689 C C . SER A 1 85 ? 11.922 -2.241 -3.732 1.00 89.50 85 SER A C 1
ATOM 691 O O . SER A 1 85 ? 12.793 -2.552 -4.541 1.00 89.50 85 SER A O 1
ATOM 693 N N . LEU A 1 86 ? 11.823 -1.002 -3.242 1.00 87.56 86 LEU A N 1
ATOM 694 C CA . LEU A 1 86 ? 12.774 0.078 -3.520 1.00 87.56 86 LEU A CA 1
ATOM 695 C C . LEU A 1 86 ? 13.970 0.087 -2.554 1.00 87.56 86 LEU A C 1
ATOM 697 O O . LEU A 1 86 ? 14.872 0.904 -2.727 1.00 87.56 86 LEU A O 1
ATOM 701 N N . GLY A 1 87 ? 14.011 -0.833 -1.583 1.00 83.94 87 GLY A N 1
ATOM 702 C CA . GLY A 1 87 ? 15.076 -0.942 -0.581 1.00 83.94 87 GLY A CA 1
ATOM 703 C C . GLY A 1 87 ? 14.820 -0.141 0.697 1.00 83.94 87 GLY A C 1
ATOM 704 O O . GLY A 1 87 ? 15.712 -0.035 1.534 1.00 83.94 87 GLY A O 1
ATOM 705 N N . VAL A 1 88 ? 13.616 0.410 0.867 1.00 83.00 88 VAL A N 1
ATOM 706 C CA . VAL A 1 88 ? 13.226 1.124 2.084 1.00 83.00 88 VAL A CA 1
ATOM 707 C C . VAL A 1 88 ? 12.769 0.110 3.128 1.00 83.00 88 VAL A C 1
ATOM 709 O O . VAL A 1 88 ? 11.743 -0.552 2.957 1.00 83.00 88 VAL A O 1
ATOM 712 N N . THR A 1 89 ? 13.533 -0.034 4.209 1.00 78.56 89 THR A N 1
ATOM 713 C CA . THR A 1 89 ? 13.216 -0.992 5.275 1.00 78.56 89 THR A CA 1
ATOM 714 C C . THR A 1 89 ? 12.249 -0.402 6.295 1.00 78.56 89 THR A C 1
ATOM 716 O O . THR A 1 89 ? 12.195 0.812 6.519 1.00 78.56 89 THR A O 1
ATOM 719 N N . THR A 1 90 ? 11.494 -1.278 6.962 1.00 75.06 90 THR A N 1
ATOM 720 C CA . THR A 1 90 ? 10.582 -0.877 8.037 1.00 75.06 90 THR A CA 1
ATOM 721 C C . THR A 1 90 ? 11.320 -0.215 9.203 1.00 75.06 90 THR A C 1
ATOM 723 O O . THR A 1 90 ? 10.732 0.608 9.890 1.00 75.06 90 THR A O 1
ATOM 726 N N . ASP A 1 91 ? 12.615 -0.470 9.391 1.00 76.44 91 ASP A N 1
ATOM 727 C CA . ASP A 1 91 ? 13.414 0.178 10.440 1.00 76.44 91 ASP A CA 1
ATOM 728 C C . ASP A 1 91 ? 13.601 1.681 10.201 1.00 76.44 91 ASP A C 1
ATOM 730 O O . ASP A 1 91 ? 13.560 2.472 11.142 1.00 76.44 91 ASP A O 1
ATOM 734 N N . GLN A 1 92 ? 13.743 2.098 8.938 1.00 78.44 92 GLN A N 1
ATOM 735 C CA . GLN A 1 92 ? 13.947 3.505 8.578 1.00 78.44 92 GLN A CA 1
ATOM 736 C C . GLN A 1 92 ? 12.691 4.359 8.807 1.00 78.44 92 GLN A C 1
ATOM 738 O O . GLN A 1 92 ? 12.793 5.530 9.166 1.00 78.44 92 GLN A O 1
ATOM 743 N N . TRP A 1 93 ? 11.502 3.780 8.614 1.00 77.00 93 TRP A N 1
ATOM 744 C CA . TRP A 1 93 ? 10.237 4.527 8.629 1.00 77.00 93 TRP A CA 1
ATOM 745 C C . TRP A 1 93 ? 9.265 4.084 9.718 1.00 77.00 93 TRP A C 1
ATOM 747 O O . TRP A 1 93 ? 8.291 4.782 9.989 1.00 77.00 93 TRP A O 1
ATOM 757 N N . GLY A 1 94 ? 9.512 2.955 10.375 1.00 77.44 94 GLY A N 1
ATOM 758 C CA . GLY A 1 94 ? 8.594 2.328 11.321 1.00 77.44 94 GLY A CA 1
ATOM 759 C C . GLY A 1 94 ? 8.272 3.220 12.510 1.00 77.44 94 GLY A C 1
ATOM 760 O O . GLY A 1 94 ? 7.118 3.271 12.924 1.00 77.44 94 GLY A O 1
ATOM 761 N N . VAL A 1 95 ? 9.247 3.989 13.005 1.00 79.12 95 VAL A N 1
ATOM 762 C CA . VAL A 1 95 ? 9.053 4.935 14.120 1.00 79.12 95 VAL A CA 1
ATOM 763 C C . VAL A 1 95 ? 8.102 6.075 13.742 1.00 79.12 95 VAL A C 1
ATOM 765 O O . VAL A 1 95 ? 7.294 6.495 14.566 1.00 79.12 95 VAL A O 1
ATOM 768 N N . ILE A 1 96 ? 8.165 6.550 12.496 1.00 80.12 96 ILE A N 1
ATOM 769 C CA . ILE A 1 96 ? 7.351 7.673 12.005 1.00 80.12 96 ILE A CA 1
ATOM 770 C C . ILE A 1 96 ? 5.973 7.181 11.562 1.00 80.12 96 ILE A C 1
ATOM 772 O O . ILE A 1 96 ? 4.952 7.783 11.885 1.00 80.12 96 ILE A O 1
ATOM 776 N N . LEU A 1 97 ? 5.935 6.068 10.834 1.00 82.00 97 LEU A N 1
ATOM 777 C CA . LEU A 1 97 ? 4.714 5.534 10.249 1.00 82.00 97 LEU A CA 1
ATOM 778 C C . LEU A 1 97 ? 3.827 4.849 11.283 1.00 82.00 97 LEU A C 1
ATOM 780 O O . LEU A 1 97 ? 2.608 4.925 11.161 1.00 82.00 97 LEU A O 1
ATOM 784 N N . TYR A 1 98 ? 4.392 4.199 12.306 1.00 85.81 98 TYR A N 1
ATOM 785 C CA . TYR A 1 98 ? 3.589 3.483 13.296 1.00 85.81 98 TYR A CA 1
ATOM 786 C C . TYR A 1 98 ? 2.562 4.384 14.009 1.00 85.81 98 TYR A C 1
ATOM 78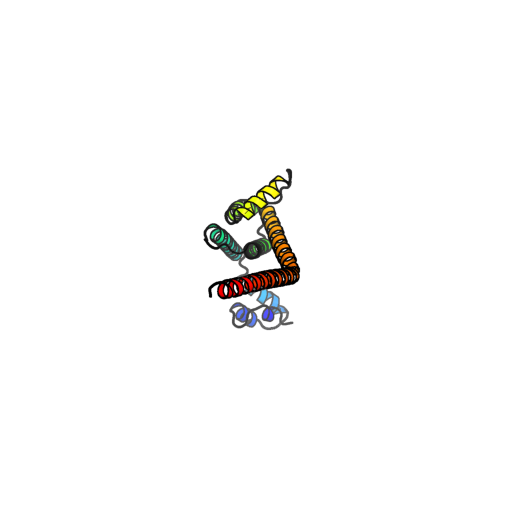8 O O . TYR A 1 98 ? 1.381 4.027 13.999 1.00 85.81 98 TYR A O 1
ATOM 796 N N . PRO A 1 99 ? 2.929 5.551 14.582 1.00 84.81 99 PRO A N 1
ATOM 797 C CA . PRO A 1 99 ? 1.960 6.457 15.195 1.00 84.81 99 PRO A CA 1
ATOM 798 C C . PRO A 1 99 ? 0.872 6.909 14.221 1.00 84.81 99 PRO A C 1
ATOM 800 O O . PRO A 1 99 ? -0.294 6.994 14.605 1.00 84.81 99 PRO A O 1
ATOM 803 N N . SER A 1 100 ? 1.235 7.163 12.960 1.00 83.94 100 SER A N 1
ATOM 804 C CA . SER A 1 100 ? 0.289 7.602 11.935 1.00 83.94 100 SER A CA 1
ATOM 805 C C . SER A 1 100 ? -0.683 6.480 11.563 1.00 83.94 100 SER A C 1
ATOM 807 O O . SER A 1 100 ? -1.895 6.677 11.583 1.00 83.94 100 SER A O 1
ATOM 809 N N . VAL A 1 101 ? -0.187 5.269 11.299 1.00 85.81 101 VAL A N 1
ATOM 810 C CA . VAL A 1 101 ? -1.045 4.107 11.025 1.00 85.81 101 VAL A CA 1
ATOM 811 C C . VAL A 1 101 ? -1.958 3.841 12.218 1.00 85.81 101 VAL A C 1
ATOM 813 O O . VAL A 1 101 ? -3.162 3.685 12.026 1.00 85.81 101 VAL A O 1
ATOM 816 N N . LYS A 1 102 ? -1.431 3.886 13.448 1.00 85.25 102 LYS A N 1
ATOM 817 C CA . LYS A 1 102 ? -2.228 3.726 14.669 1.00 85.25 102 LYS A CA 1
ATOM 818 C C . LYS A 1 102 ? -3.345 4.774 14.754 1.00 85.25 102 LYS A C 1
ATOM 820 O O . LYS A 1 102 ? -4.484 4.405 15.010 1.00 85.25 102 LYS A O 1
ATOM 825 N N . SER A 1 103 ? -3.068 6.057 14.518 1.00 84.25 103 SER A N 1
ATOM 826 C CA . SER A 1 103 ? -4.094 7.109 14.614 1.00 84.25 103 SER A CA 1
ATOM 827 C C . SER A 1 103 ? -5.174 7.018 13.533 1.00 84.25 103 SER A C 1
ATOM 829 O O . SER A 1 103 ? -6.284 7.505 13.734 1.00 84.25 103 SER A O 1
ATOM 831 N N . SER A 1 104 ? -4.873 6.367 12.409 1.00 84.44 104 SER A N 1
ATOM 832 C CA . SER A 1 104 ? -5.824 6.173 11.315 1.00 84.44 104 SER A CA 1
ATOM 833 C C . SER A 1 104 ? -6.815 5.033 11.523 1.00 84.44 104 SER A C 1
ATOM 835 O O . SER A 1 104 ? -7.750 4.908 10.744 1.00 84.44 104 SER A O 1
ATOM 837 N N . LEU A 1 105 ? -6.630 4.189 12.541 1.00 85.69 105 LEU A N 1
ATOM 838 C CA . LEU A 1 105 ? -7.490 3.029 12.750 1.00 85.69 105 LEU A CA 1
ATOM 839 C C . LEU A 1 105 ? -8.764 3.372 13.540 1.00 85.69 105 LEU A C 1
ATOM 841 O O . LEU A 1 105 ? -8.726 4.178 14.474 1.00 85.69 105 LEU A O 1
ATOM 845 N N . PRO A 1 106 ? -9.892 2.696 13.247 1.00 83.38 106 PRO A N 1
ATOM 846 C CA . PRO A 1 106 ? -11.097 2.807 14.057 1.00 83.38 106 PRO A CA 1
ATOM 847 C C . PRO A 1 106 ? -10.844 2.388 15.515 1.00 83.38 106 PRO A C 1
ATOM 849 O O . PRO A 1 106 ? -10.125 1.424 15.790 1.00 83.38 106 PRO A O 1
ATOM 852 N N . THR A 1 107 ? -11.518 3.035 16.470 1.00 83.69 107 THR A N 1
ATOM 853 C CA . THR A 1 107 ? -11.317 2.799 17.915 1.00 83.69 107 THR A CA 1
ATOM 854 C C . THR A 1 107 ? -11.512 1.337 18.333 1.00 83.69 107 THR A C 1
ATOM 856 O O . THR A 1 107 ? -10.787 0.836 19.191 1.00 83.69 107 THR A O 1
ATOM 859 N N . HIS A 1 108 ? -12.474 0.629 17.733 1.00 83.44 108 HIS A N 1
ATOM 860 C CA . HIS A 1 108 ? -12.734 -0.779 18.053 1.00 83.44 108 HIS A CA 1
ATOM 861 C C . HIS A 1 108 ? -11.602 -1.711 17.579 1.00 83.44 108 HIS A C 1
ATOM 863 O O . HIS A 1 108 ? -11.269 -2.667 18.280 1.00 83.44 108 HIS A O 1
ATOM 869 N N . ILE A 1 109 ? -10.966 -1.392 16.447 1.00 88.19 109 ILE A N 1
ATOM 870 C CA . ILE A 1 109 ? -9.797 -2.111 15.921 1.00 88.19 109 ILE A CA 1
ATOM 871 C C . ILE A 1 109 ? -8.586 -1.854 16.815 1.00 88.19 109 ILE A C 1
ATOM 873 O O . ILE A 1 109 ? -7.923 -2.796 17.241 1.00 88.19 109 ILE A O 1
ATOM 877 N N . LEU A 1 110 ? -8.352 -0.593 17.194 1.00 86.56 110 LEU A N 1
ATOM 878 C CA . LEU A 1 110 ? -7.271 -0.228 18.115 1.00 86.56 110 LEU A CA 1
ATOM 879 C C . LEU A 1 110 ? -7.389 -0.914 19.471 1.00 86.56 110 LEU A C 1
ATOM 881 O O . LEU A 1 110 ? -6.407 -1.442 19.985 1.00 86.56 110 LEU A O 1
ATOM 885 N N . ARG A 1 111 ? -8.596 -0.951 20.041 1.00 86.56 111 ARG A N 1
ATOM 886 C CA . ARG A 1 111 ? -8.841 -1.639 21.312 1.00 86.56 111 ARG A CA 1
ATOM 887 C C . ARG A 1 111 ? -8.538 -3.136 21.209 1.00 86.56 111 ARG A C 1
ATOM 889 O O . ARG A 1 111 ? -8.011 -3.707 22.160 1.00 86.56 111 ARG A O 1
ATOM 896 N N . SER A 1 112 ? -8.872 -3.764 20.084 1.00 88.00 112 SER A N 1
ATOM 897 C CA . SER A 1 112 ? -8.600 -5.187 19.845 1.00 88.00 112 SER A CA 1
ATOM 898 C C . SER A 1 112 ? -7.098 -5.444 19.695 1.00 88.00 112 SER A C 1
ATOM 900 O O . SER A 1 112 ? -6.567 -6.326 20.369 1.00 88.00 112 SER A O 1
ATOM 902 N N . PHE A 1 113 ? -6.395 -4.588 18.947 1.00 87.38 113 PHE A N 1
ATOM 903 C CA . PHE A 1 113 ? -4.936 -4.627 18.829 1.00 87.38 113 PHE A CA 1
ATOM 904 C C . PHE A 1 113 ? -4.239 -4.501 20.188 1.00 87.38 113 PHE A C 1
ATOM 906 O O . PHE A 1 113 ? -3.358 -5.292 20.514 1.00 87.38 113 PHE A O 1
ATOM 913 N N . GLU A 1 114 ? -4.641 -3.533 21.017 1.00 85.62 114 GLU A N 1
ATOM 914 C CA . GLU A 1 114 ? -4.031 -3.321 22.335 1.00 85.62 114 GLU A CA 1
ATOM 915 C C . GLU A 1 114 ? -4.281 -4.486 23.298 1.00 85.62 114 GLU A C 1
ATOM 917 O O . GLU A 1 114 ? -3.415 -4.793 24.115 1.00 85.62 114 GLU A O 1
ATOM 922 N N . ARG A 1 115 ? -5.431 -5.164 23.198 1.00 85.81 115 ARG A N 1
ATOM 923 C CA . ARG A 1 115 ? -5.708 -6.387 23.968 1.00 85.81 115 ARG A CA 1
ATOM 924 C C . ARG A 1 115 ? -4.803 -7.535 23.539 1.00 85.81 115 ARG A C 1
ATOM 926 O O . ARG A 1 115 ? -4.203 -8.171 24.395 1.00 85.81 115 ARG A O 1
ATOM 933 N N . GLN A 1 116 ? -4.677 -7.767 22.234 1.00 82.94 116 GLN A N 1
ATOM 934 C CA . GLN A 1 116 ? -3.810 -8.821 21.710 1.00 82.94 116 GLN A CA 1
ATOM 935 C C . GLN A 1 116 ? -2.343 -8.555 22.046 1.00 82.94 116 GLN A C 1
ATOM 937 O O . GLN A 1 116 ? -1.644 -9.459 22.488 1.00 82.94 116 GLN A O 1
ATOM 942 N N . ARG A 1 117 ? -1.895 -7.304 21.912 1.00 77.75 117 ARG A N 1
ATOM 943 C CA . ARG A 1 117 ? -0.522 -6.909 22.232 1.00 77.75 117 ARG A CA 1
ATOM 944 C C . ARG A 1 117 ? -0.180 -7.101 23.709 1.00 77.75 117 ARG A C 1
ATOM 946 O O . ARG A 1 117 ? 0.938 -7.487 24.004 1.00 77.75 117 ARG A O 1
ATOM 953 N N . LYS A 1 118 ? -1.118 -6.848 24.628 1.00 71.62 118 LYS A N 1
ATOM 954 C CA . LYS A 1 118 ? -0.908 -7.063 26.073 1.00 71.62 118 LYS A CA 1
ATOM 955 C C . LYS A 1 118 ? -0.797 -8.537 26.470 1.00 71.62 118 LYS A C 1
ATOM 957 O O . LYS A 1 118 ? -0.248 -8.808 27.524 1.00 71.62 118 LYS A O 1
ATOM 962 N N . ASN A 1 119 ? -1.315 -9.453 25.650 1.00 66.62 119 ASN A N 1
ATOM 963 C CA . ASN A 1 119 ? -1.185 -10.897 25.864 1.00 66.62 119 ASN A CA 1
ATOM 964 C C . ASN A 1 119 ? 0.127 -11.469 25.309 1.00 66.62 119 ASN A C 1
ATOM 966 O O . ASN A 1 119 ? 0.409 -12.645 25.512 1.00 66.62 119 ASN A O 1
ATOM 970 N N . ILE A 1 120 ? 0.900 -10.671 24.571 1.00 65.62 120 ILE A N 1
ATOM 971 C CA . ILE A 1 120 ? 2.232 -11.046 24.106 1.00 65.62 120 ILE A CA 1
ATOM 972 C C . ILE A 1 120 ? 3.207 -10.484 25.141 1.00 65.62 120 ILE A C 1
ATOM 974 O O . ILE A 1 120 ? 3.573 -9.308 25.079 1.00 65.62 120 ILE A O 1
ATOM 978 N N . ASP A 1 121 ? 3.554 -11.299 26.136 1.00 49.41 121 ASP A N 1
ATOM 979 C CA . ASP A 1 121 ? 4.610 -10.970 27.090 1.00 49.41 121 ASP A CA 1
ATOM 980 C C . ASP A 1 121 ? 5.911 -10.652 26.331 1.00 49.41 121 ASP A C 1
ATOM 982 O O . ASP A 1 121 ? 6.328 -11.395 25.448 1.00 49.41 121 ASP A O 1
ATOM 986 N N . SER A 1 122 ? 6.469 -9.482 26.656 1.00 56.94 122 SER A N 1
ATOM 987 C CA . SER A 1 122 ? 7.876 -9.054 26.588 1.00 56.94 122 SER A CA 1
ATOM 988 C C . SER A 1 122 ? 8.859 -9.752 25.618 1.00 56.94 122 SER A C 1
ATOM 990 O O . SER A 1 122 ? 9.062 -10.956 25.671 1.00 56.94 122 SER A O 1
ATOM 992 N N . GLU A 1 123 ? 9.615 -8.919 24.881 1.00 46.47 123 GLU A N 1
ATOM 993 C CA . GLU A 1 123 ? 10.925 -9.195 24.230 1.00 46.47 123 GLU A CA 1
ATOM 994 C C . GLU A 1 123 ? 10.987 -9.553 22.740 1.00 46.47 123 GLU A C 1
ATOM 996 O O . GLU A 1 123 ? 12.064 -9.864 22.235 1.00 46.47 123 GLU A O 1
ATOM 1001 N N . GLN A 1 124 ? 9.918 -9.395 21.965 1.00 46.66 124 GLN A N 1
ATOM 1002 C CA . GLN A 1 124 ? 10.065 -9.444 20.507 1.00 46.66 124 GLN A CA 1
ATOM 1003 C C . GLN A 1 124 ? 10.091 -8.043 19.910 1.00 46.66 124 GLN A C 1
ATOM 1005 O O . GLN A 1 124 ? 9.074 -7.358 19.799 1.00 46.66 124 GLN A O 1
ATOM 1010 N N . SER A 1 125 ? 11.295 -7.646 19.494 1.00 48.97 125 SER A N 1
ATOM 1011 C CA . SER A 1 125 ? 11.625 -6.520 18.616 1.00 48.97 125 SER A CA 1
ATOM 1012 C C . SER A 1 125 ? 11.033 -6.692 17.209 1.00 48.97 125 SER A C 1
ATOM 1014 O O . SER A 1 125 ? 11.680 -6.421 16.203 1.00 48.97 125 SER A O 1
ATOM 1016 N N . ILE A 1 126 ? 9.785 -7.150 17.107 1.00 53.03 126 ILE A N 1
ATOM 1017 C CA . ILE A 1 126 ? 9.019 -6.998 15.877 1.00 53.03 126 ILE A CA 1
ATOM 1018 C C . ILE A 1 126 ? 8.877 -5.493 15.693 1.00 53.03 126 ILE A C 1
ATOM 1020 O O . ILE A 1 126 ? 8.416 -4.800 16.609 1.00 53.03 126 ILE A O 1
ATOM 1024 N N . SER A 1 127 ? 9.303 -4.979 14.535 1.00 64.31 127 SER A N 1
ATOM 1025 C CA . SER A 1 127 ? 9.126 -3.565 14.229 1.00 64.31 127 SER A CA 1
AT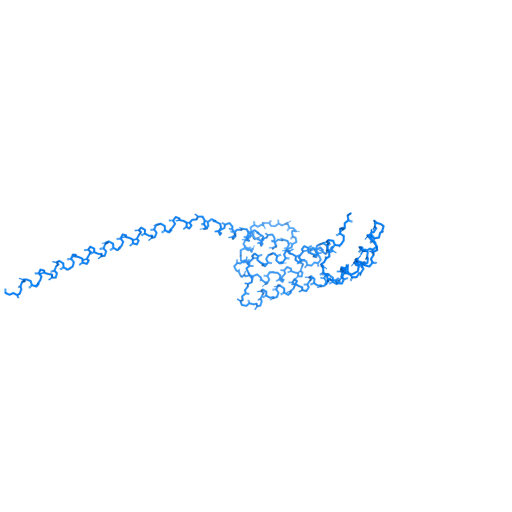OM 1026 C C . SER A 1 127 ? 7.659 -3.214 14.507 1.00 64.31 127 SER A C 1
ATOM 1028 O O . SER A 1 127 ? 6.733 -3.934 14.118 1.00 64.31 127 SER A O 1
ATOM 1030 N N . THR A 1 128 ? 7.419 -2.147 15.270 1.00 78.06 128 THR A N 1
ATOM 1031 C CA . THR A 1 128 ? 6.071 -1.847 15.786 1.00 78.06 128 THR A CA 1
ATOM 1032 C C . THR A 1 128 ? 5.027 -1.728 14.662 1.00 78.06 128 THR A C 1
ATOM 1034 O O . THR A 1 128 ? 3.831 -1.938 14.875 1.00 78.06 128 THR A O 1
ATOM 1037 N N . LEU A 1 129 ? 5.492 -1.425 13.449 1.00 83.25 129 LEU A N 1
ATOM 1038 C CA . LEU A 1 129 ? 4.700 -1.370 12.234 1.00 83.25 129 LEU A CA 1
ATOM 1039 C C . LEU A 1 129 ? 4.349 -2.764 11.684 1.00 83.25 129 LEU A C 1
ATOM 1041 O O . LEU A 1 129 ? 3.195 -3.000 11.337 1.00 83.25 129 LEU A O 1
ATOM 1045 N N . ASP A 1 130 ? 5.273 -3.721 11.663 1.00 84.75 130 ASP A N 1
ATOM 1046 C CA . ASP A 1 130 ? 4.965 -5.085 11.207 1.00 84.75 130 ASP A CA 1
ATOM 1047 C C . ASP A 1 130 ? 3.958 -5.776 12.138 1.00 84.75 130 ASP A C 1
ATOM 1049 O O . ASP A 1 130 ? 3.065 -6.500 11.686 1.00 84.75 130 ASP A O 1
ATOM 1053 N N . ALA A 1 131 ? 4.026 -5.481 13.439 1.00 85.75 131 ALA A N 1
ATOM 1054 C CA . ALA A 1 131 ? 3.054 -5.955 14.422 1.00 85.75 131 ALA A CA 1
ATOM 1055 C C . ALA A 1 131 ? 1.630 -5.448 14.126 1.00 85.75 131 ALA A C 1
ATOM 1057 O O . ALA A 1 131 ? 0.670 -6.215 14.197 1.00 85.75 131 ALA A O 1
ATOM 1058 N N . ILE A 1 132 ? 1.466 -4.169 13.765 1.00 86.62 132 ILE A N 1
ATOM 1059 C CA . ILE A 1 132 ? 0.132 -3.639 13.451 1.00 86.62 132 ILE A CA 1
ATOM 1060 C C . ILE A 1 132 ? -0.367 -4.139 12.090 1.00 86.62 132 ILE A C 1
ATOM 1062 O O . ILE A 1 132 ? -1.549 -4.434 11.942 1.00 86.62 132 ILE A O 1
ATOM 1066 N N . VAL A 1 133 ? 0.516 -4.308 11.101 1.00 88.62 133 VAL A N 1
ATOM 1067 C CA . VAL A 1 133 ? 0.146 -4.829 9.773 1.00 88.62 133 VAL A CA 1
ATOM 1068 C C . VAL A 1 133 ? -0.270 -6.299 9.843 1.00 88.62 133 VAL A C 1
ATOM 1070 O O . VAL A 1 133 ? -1.276 -6.681 9.242 1.00 88.62 133 VAL A O 1
ATOM 1073 N N . SER A 1 134 ? 0.462 -7.126 10.593 1.00 88.75 134 SER A N 1
ATOM 1074 C CA . SER A 1 134 ? 0.105 -8.534 10.820 1.00 88.75 134 SER A CA 1
ATOM 1075 C C . SER A 1 134 ? -1.210 -8.673 11.584 1.00 88.75 134 SER A C 1
ATOM 1077 O O . SER A 1 134 ? -2.055 -9.482 11.197 1.00 88.75 134 SER A O 1
ATOM 1079 N N . PHE A 1 135 ? -1.436 -7.823 12.587 1.00 90.44 135 PHE A N 1
ATOM 1080 C CA . PHE A 1 135 ? -2.718 -7.745 13.276 1.00 90.44 135 PHE A CA 1
ATOM 1081 C C . PHE A 1 135 ? -3.874 -7.429 12.317 1.00 90.44 135 PHE A C 1
ATOM 1083 O O . PHE A 1 135 ? -4.870 -8.153 12.281 1.00 90.44 135 PHE A O 1
ATOM 1090 N N . LEU A 1 136 ? -3.731 -6.385 11.494 1.00 90.12 136 LEU A N 1
ATOM 1091 C CA . LEU A 1 136 ? -4.762 -6.000 10.529 1.00 90.12 136 LEU A CA 1
ATOM 1092 C C . LEU A 1 136 ? -5.076 -7.137 9.555 1.00 90.12 136 LEU A C 1
ATOM 1094 O O . LEU A 1 136 ? -6.243 -7.368 9.254 1.00 90.12 136 LEU A O 1
ATOM 1098 N N . LYS A 1 137 ? -4.059 -7.888 9.120 1.00 91.06 137 LYS A N 1
ATOM 1099 C CA . LYS A 1 137 ? -4.253 -9.086 8.297 1.00 91.06 137 LYS A CA 1
ATOM 1100 C C . LYS A 1 137 ? -5.138 -10.119 9.003 1.00 91.06 137 LYS A C 1
ATOM 1102 O O . LYS A 1 137 ? -6.095 -10.599 8.401 1.00 91.06 137 LYS A O 1
ATOM 1107 N N . SER A 1 138 ? -4.840 -10.443 10.265 1.00 89.38 138 SER A N 1
ATOM 1108 C CA . SER A 1 138 ? -5.624 -11.423 11.031 1.00 89.38 138 SER A CA 1
ATOM 1109 C C . SER A 1 138 ? -7.059 -10.966 11.297 1.00 89.38 138 SER A C 1
ATOM 1111 O O . SER A 1 138 ? -7.982 -11.776 11.225 1.00 89.38 138 SER A O 1
ATOM 1113 N N . GLU A 1 139 ? -7.270 -9.672 11.546 1.00 89.38 139 GLU A N 1
ATOM 1114 C CA . GLU A 1 139 ? -8.609 -9.129 11.783 1.00 89.38 139 GLU A CA 1
ATOM 1115 C C . GLU A 1 139 ? -9.448 -9.142 10.496 1.00 89.38 139 GLU A C 1
ATOM 1117 O O . GLU A 1 139 ? -10.613 -9.533 10.525 1.00 89.38 139 GLU A O 1
ATOM 1122 N N . VAL A 1 140 ? -8.849 -8.800 9.347 1.00 90.38 140 VAL A N 1
ATOM 1123 C CA . VAL A 1 140 ? -9.516 -8.894 8.036 1.00 90.38 140 VAL A CA 1
ATOM 1124 C C . VAL A 1 140 ? -9.916 -10.334 7.727 1.00 90.38 140 VAL A C 1
ATOM 1126 O O . VAL A 1 140 ? -11.066 -10.574 7.365 1.00 90.38 140 VAL A O 1
ATOM 1129 N N . GLN A 1 141 ? -9.009 -11.292 7.927 1.00 89.62 141 GLN A N 1
ATOM 1130 C CA . GLN A 1 141 ? -9.311 -12.709 7.727 1.00 89.62 141 GLN A CA 1
ATOM 1131 C C . GLN A 1 141 ? -10.441 -13.177 8.661 1.00 89.62 141 GLN A C 1
ATOM 1133 O O . GLN A 1 141 ? -11.388 -13.822 8.218 1.00 89.62 141 GLN A O 1
ATOM 1138 N N . SER A 1 142 ? -10.404 -12.768 9.932 1.00 87.44 142 SER A N 1
ATOM 1139 C CA . SER A 1 142 ? -11.455 -13.088 10.904 1.00 87.44 142 SER A CA 1
ATOM 1140 C C . SER A 1 142 ? -12.816 -12.506 10.503 1.00 87.44 142 SER A C 1
ATOM 1142 O O . SER A 1 142 ? -13.854 -13.129 10.729 1.00 87.44 142 SER A O 1
ATOM 1144 N N . GLU A 1 143 ? -12.860 -11.302 9.921 1.00 85.19 143 GLU A N 1
ATOM 1145 C CA . GLU A 1 143 ? -14.100 -10.737 9.377 1.00 85.19 143 GLU A CA 1
ATOM 1146 C C . GLU A 1 143 ? -14.631 -11.528 8.178 1.00 85.19 143 GLU A C 1
ATOM 1148 O O . GLU A 1 143 ? -15.847 -11.675 8.035 1.00 85.19 143 GLU A O 1
ATOM 1153 N N . GLU A 1 144 ? -13.748 -12.002 7.304 1.00 86.81 144 GLU A N 1
ATOM 1154 C CA . GLU A 1 144 ? -14.110 -12.801 6.131 1.00 86.81 144 GLU A CA 1
ATOM 1155 C C . GLU A 1 144 ? -14.657 -14.173 6.544 1.00 86.81 144 GLU A C 1
ATOM 1157 O O . GLU A 1 144 ? -15.729 -14.562 6.080 1.00 86.81 144 GLU A O 1
ATOM 1162 N N . GLU A 1 145 ? -14.026 -14.842 7.509 1.00 86.31 145 GLU A N 1
ATOM 1163 C CA . GLU A 1 145 ? -14.503 -16.104 8.094 1.00 86.31 145 GLU A CA 1
ATOM 1164 C C . GLU A 1 145 ? -15.866 -15.938 8.793 1.00 86.31 145 GLU A C 1
ATOM 1166 O O . GLU A 1 145 ? -16.783 -16.747 8.616 1.00 86.31 145 GLU A O 1
ATOM 1171 N N . LYS A 1 146 ? -16.059 -14.842 9.541 1.00 85.69 146 LYS A N 1
ATOM 1172 C CA . LYS A 1 146 ? -17.362 -14.495 10.145 1.00 85.69 146 LYS A CA 1
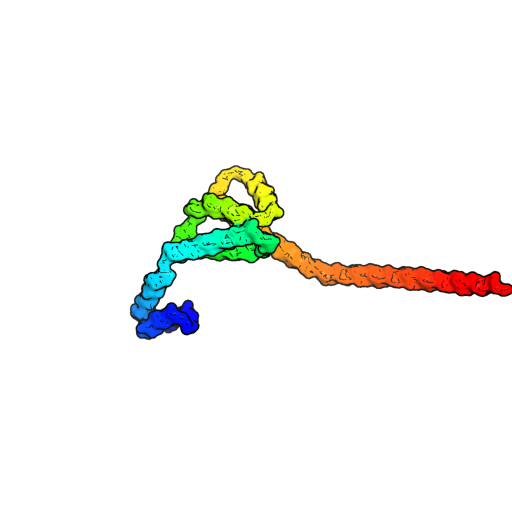ATOM 1173 C C . LYS A 1 146 ? -18.438 -14.237 9.090 1.00 85.69 146 LYS A C 1
ATOM 1175 O O . LYS A 1 146 ? -19.605 -14.554 9.317 1.00 85.69 146 LYS A O 1
ATOM 1180 N N . LYS A 1 147 ? -18.087 -13.623 7.955 1.00 84.88 147 LYS A N 1
ATOM 1181 C CA . LYS A 1 147 ? -19.025 -13.408 6.839 1.00 84.88 147 LYS A CA 1
ATOM 1182 C C . LYS A 1 147 ? -19.390 -14.730 6.172 1.00 84.88 147 LYS A C 1
ATOM 1184 O O . LYS A 1 147 ? -20.571 -14.939 5.907 1.00 84.88 147 LYS A O 1
ATOM 1189 N N . LEU A 1 148 ? -18.411 -15.608 5.957 1.00 82.69 148 LEU A N 1
ATOM 1190 C CA . LEU A 1 148 ? -18.615 -16.916 5.339 1.00 82.69 148 LEU A CA 1
ATOM 1191 C C . LEU A 1 148 ? -19.526 -17.800 6.202 1.00 82.69 148 LEU A C 1
ATOM 1193 O O . LEU A 1 148 ? -20.601 -18.184 5.747 1.00 82.69 148 LEU A O 1
ATOM 1197 N N . SER A 1 149 ? -19.180 -17.990 7.477 1.00 79.94 149 SER A N 1
ATOM 1198 C CA . SER A 1 149 ? -19.999 -18.757 8.433 1.00 79.94 149 SER A CA 1
ATOM 1199 C C . SER A 1 149 ? -21.421 -18.204 8.575 1.00 79.94 149 SER A C 1
ATOM 1201 O O . SER A 1 149 ? -22.388 -18.958 8.604 1.00 79.94 149 SER A O 1
ATOM 1203 N N . ARG A 1 150 ? -21.597 -16.874 8.587 1.00 73.31 150 ARG A N 1
ATOM 1204 C CA . ARG A 1 150 ? -22.939 -16.266 8.569 1.00 73.31 150 ARG A CA 1
ATOM 1205 C C . ARG A 1 150 ? -23.692 -16.547 7.275 1.00 73.31 150 ARG A C 1
ATOM 1207 O O . ARG A 1 150 ? -24.897 -16.761 7.333 1.00 73.31 150 ARG A O 1
ATOM 1214 N N . SER A 1 151 ? -23.021 -16.533 6.125 1.00 65.69 151 SER A N 1
ATOM 1215 C CA . SER A 1 151 ? -23.662 -16.803 4.834 1.00 65.69 151 SER A CA 1
ATOM 1216 C C . SER A 1 151 ? -24.132 -18.255 4.688 1.00 65.69 151 SER A C 1
ATOM 1218 O O . SER A 1 151 ? -25.177 -18.481 4.081 1.00 65.69 151 SER A O 1
ATOM 1220 N N . GLU A 1 152 ? -23.447 -19.209 5.326 1.00 59.97 152 GLU A N 1
ATOM 1221 C CA . GLU A 1 152 ? -23.825 -20.632 5.365 1.00 59.97 152 GLU A CA 1
ATOM 1222 C C . GLU A 1 152 ? -25.057 -20.908 6.246 1.00 59.97 152 GLU A C 1
ATOM 1224 O O . GLU A 1 152 ? -25.779 -21.872 6.008 1.00 59.97 152 GLU A O 1
ATOM 1229 N N . ILE A 1 153 ? -25.357 -20.039 7.219 1.00 55.53 153 ILE A N 1
ATOM 1230 C CA . ILE A 1 153 ? -26.504 -20.182 8.140 1.00 55.53 153 ILE A CA 1
ATOM 1231 C C . ILE A 1 153 ? -27.796 -19.549 7.566 1.00 55.53 153 ILE A C 1
ATOM 1233 O O . ILE A 1 153 ? -28.910 -19.877 7.985 1.00 55.53 153 ILE A O 1
ATOM 1237 N N . LEU A 1 154 ? -27.689 -18.674 6.555 1.00 53.50 154 LEU A N 1
ATOM 1238 C CA . LEU A 1 154 ? -28.839 -17.972 5.960 1.00 53.50 154 LEU A CA 1
ATOM 1239 C C . LEU A 1 154 ? -29.871 -18.837 5.203 1.00 53.50 154 LEU A C 1
ATOM 1241 O O . LEU A 1 154 ? -31.009 -18.366 5.094 1.00 53.50 154 LEU A O 1
ATOM 1245 N N . PRO A 1 155 ? -29.576 -20.046 4.680 1.00 53.34 155 PRO A N 1
ATOM 1246 C CA . PRO A 1 155 ? -30.620 -20.911 4.133 1.00 53.34 155 PRO A CA 1
ATOM 1247 C C . PRO A 1 155 ? -31.571 -21.432 5.223 1.00 53.34 155 PRO A C 1
ATOM 1249 O O . PRO A 1 155 ? -32.778 -21.458 5.007 1.00 53.34 155 PRO A O 1
ATOM 1252 N N . TYR A 1 156 ? -31.054 -21.757 6.414 1.00 45.78 156 TYR A N 1
ATOM 1253 C CA . TYR A 1 156 ? -31.817 -22.448 7.462 1.00 45.78 156 TYR A CA 1
ATOM 1254 C C . TYR A 1 156 ? -32.693 -21.502 8.305 1.00 45.78 156 TYR A C 1
ATOM 1256 O O . TYR A 1 156 ? -33.836 -21.816 8.634 1.00 45.78 156 TYR A O 1
ATOM 1264 N N . GLU A 1 157 ? -32.230 -20.280 8.596 1.00 49.59 157 GLU A N 1
ATOM 1265 C CA . GLU A 1 157 ? -33.037 -19.316 9.368 1.00 49.59 157 GLU A CA 1
ATOM 1266 C C . GLU A 1 157 ? -34.267 -18.781 8.613 1.00 49.59 157 GLU A C 1
ATOM 1268 O O . GLU A 1 157 ? -35.221 -18.296 9.235 1.00 49.59 157 GLU A O 1
ATOM 1273 N N . ARG A 1 158 ? -34.260 -18.830 7.275 1.00 50.53 158 ARG A N 1
ATOM 1274 C CA . ARG A 1 158 ? -35.393 -18.370 6.456 1.00 50.53 158 ARG A CA 1
ATOM 1275 C C . ARG A 1 158 ? -36.569 -19.340 6.543 1.00 50.53 158 ARG A C 1
ATOM 1277 O O . ARG A 1 158 ? -37.703 -18.881 6.670 1.00 50.53 158 ARG A O 1
ATOM 1284 N N . GLU A 1 159 ? -36.310 -20.645 6.570 1.00 49.88 159 GLU A N 1
ATOM 1285 C CA . GLU A 1 159 ? -37.353 -21.664 6.739 1.00 49.88 159 GLU A CA 1
ATOM 1286 C C . GLU A 1 159 ? -38.009 -21.586 8.125 1.00 49.88 159 GLU A C 1
ATOM 1288 O O . GLU A 1 159 ? -39.239 -21.558 8.220 1.00 49.88 159 GLU A O 1
ATOM 1293 N N . CYS A 1 160 ? -37.230 -21.409 9.200 1.00 49.62 160 CYS A N 1
ATOM 1294 C CA . CYS A 1 160 ? -37.783 -21.300 10.558 1.00 49.62 160 CYS A CA 1
ATOM 1295 C C . CYS A 1 160 ? -38.682 -20.063 10.754 1.00 49.62 160 CYS A C 1
ATOM 1297 O O . CYS A 1 160 ? -39.692 -20.133 11.458 1.00 49.62 160 CYS A O 1
ATOM 1299 N N . LYS A 1 161 ? -38.368 -18.929 10.109 1.00 55.34 161 LYS A N 1
ATOM 1300 C CA . LYS A 1 161 ? -39.193 -17.706 10.184 1.00 55.34 161 LYS A CA 1
ATOM 1301 C C . LYS A 1 161 ? -40.507 -17.830 9.405 1.00 55.34 161 LYS A C 1
ATOM 1303 O O . LYS A 1 161 ? -41.511 -17.255 9.825 1.00 55.34 161 LYS A O 1
ATOM 1308 N N . HIS A 1 162 ? -40.525 -18.588 8.308 1.00 53.06 162 HIS A N 1
ATOM 1309 C CA . HIS A 1 162 ? -41.750 -18.854 7.549 1.00 53.06 162 HIS A CA 1
ATOM 1310 C C . HIS A 1 162 ? -42.706 -19.795 8.299 1.00 53.06 162 HIS A C 1
ATOM 1312 O O . HIS A 1 162 ? -43.904 -19.513 8.363 1.00 53.06 162 HIS A O 1
ATOM 1318 N N . LEU A 1 163 ? -42.181 -20.843 8.943 1.00 51.97 163 LEU A N 1
ATOM 1319 C CA . LEU A 1 163 ? -42.965 -21.769 9.773 1.00 51.97 163 LEU A CA 1
ATOM 1320 C C . LEU A 1 163 ? -43.590 -21.069 10.994 1.00 51.97 163 LEU A C 1
ATOM 1322 O O . LEU A 1 163 ? -44.784 -21.229 11.249 1.00 51.97 163 LEU A O 1
ATOM 1326 N N . ALA A 1 164 ? -42.835 -20.211 11.689 1.00 56.62 164 ALA A N 1
ATOM 1327 C CA . ALA A 1 164 ? -43.351 -19.445 12.829 1.00 56.62 164 ALA A CA 1
ATOM 1328 C C . ALA A 1 164 ? -44.450 -18.437 12.429 1.00 56.62 164 ALA A C 1
ATOM 1330 O O . ALA A 1 164 ? -45.419 -18.229 13.161 1.00 56.62 164 ALA A O 1
ATOM 1331 N N . LYS A 1 165 ? -44.348 -17.831 11.237 1.00 61.62 165 LYS A N 1
ATOM 1332 C CA . LYS A 1 165 ? -45.363 -16.893 10.726 1.00 61.62 165 LYS A CA 1
ATOM 1333 C C . LYS A 1 165 ? -46.648 -17.607 10.283 1.00 61.62 165 LYS A C 1
ATOM 1335 O O . LYS A 1 165 ? -47.738 -17.059 10.454 1.00 61.62 165 LYS A O 1
ATOM 1340 N N . SER A 1 166 ? -46.535 -18.834 9.769 1.00 58.28 166 SER A N 1
ATOM 1341 C CA . SER A 1 166 ? -47.688 -19.683 9.433 1.00 58.28 166 SER A CA 1
ATOM 1342 C C . SER A 1 166 ? -48.465 -20.135 10.673 1.00 58.28 166 SER A C 1
ATOM 1344 O O . SER A 1 166 ? -49.689 -20.202 10.626 1.00 58.28 166 SER A O 1
ATOM 1346 N N . GLN A 1 167 ? -47.789 -20.433 11.785 1.00 64.31 167 GLN A N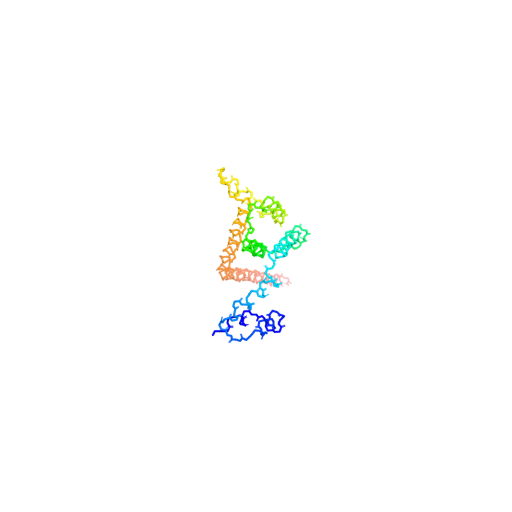 1
ATOM 1347 C CA . GLN A 1 167 ? -48.474 -20.852 13.013 1.00 64.31 167 GLN A CA 1
ATOM 1348 C C . GLN A 1 167 ? -49.247 -19.694 13.653 1.00 64.31 167 GLN A C 1
ATOM 1350 O O . GLN A 1 167 ? -50.421 -19.848 13.972 1.00 64.31 167 GLN A O 1
ATOM 1355 N N . ASN A 1 168 ? -48.645 -18.505 13.738 1.00 66.50 168 ASN A N 1
ATOM 1356 C CA . ASN A 1 168 ? -49.305 -17.339 14.337 1.00 66.50 168 ASN A CA 1
ATOM 1357 C C . ASN A 1 168 ? -50.538 -16.867 13.546 1.00 66.50 168 ASN A C 1
ATOM 1359 O O . ASN A 1 168 ? -51.488 -16.354 14.131 1.00 66.50 168 ASN A O 1
ATOM 1363 N N . THR A 1 169 ? -50.538 -17.042 12.221 1.00 66.81 169 THR A N 1
ATOM 1364 C CA . THR A 1 169 ? -51.679 -16.674 11.364 1.00 66.81 169 THR A CA 1
ATOM 1365 C C . THR A 1 169 ? -52.844 -17.651 11.496 1.00 66.81 169 THR A C 1
ATOM 1367 O O . THR A 1 169 ? -53.990 -17.209 11.528 1.00 66.81 169 THR A O 1
ATOM 1370 N N . LEU A 1 170 ? -52.572 -18.951 11.653 1.00 68.12 170 LEU A N 1
ATOM 1371 C CA . LEU A 1 170 ? -53.609 -19.943 11.951 1.00 68.12 170 LEU A CA 1
ATOM 1372 C C . LEU A 1 170 ? -54.230 -19.712 13.331 1.00 68.12 170 LEU A C 1
ATOM 1374 O O . LEU A 1 170 ? -55.452 -19.733 13.451 1.00 68.12 170 LEU A O 1
ATOM 1378 N N . THR A 1 171 ? -53.418 -19.420 14.349 1.00 71.06 171 THR A N 1
ATOM 1379 C CA . THR A 1 171 ? -53.919 -19.125 15.700 1.00 71.06 171 THR A CA 1
ATOM 1380 C C . THR A 1 171 ? -54.831 -17.896 15.706 1.00 71.06 171 THR A C 1
ATOM 1382 O O . THR A 1 171 ? -55.935 -17.959 16.239 1.00 71.06 171 THR A O 1
ATOM 1385 N N . ALA A 1 172 ? -54.432 -16.811 15.032 1.00 74.81 172 ALA A N 1
ATOM 1386 C CA . ALA A 1 172 ? -55.246 -15.598 14.935 1.00 74.81 172 ALA A CA 1
ATOM 1387 C C . ALA A 1 172 ? -56.558 -15.812 14.152 1.00 74.81 172 ALA A C 1
ATOM 1389 O O . ALA A 1 172 ? -57.597 -15.268 14.521 1.00 74.81 172 ALA A O 1
ATOM 1390 N N . ALA A 1 173 ? -56.539 -16.621 13.086 1.00 75.44 173 ALA A N 1
ATOM 1391 C CA . ALA A 1 173 ? -57.744 -16.934 12.315 1.00 75.44 173 ALA A CA 1
ATOM 1392 C C . ALA A 1 173 ? -58.743 -17.788 13.116 1.00 75.44 173 ALA A C 1
ATOM 1394 O O . ALA A 1 173 ? -59.950 -17.558 13.045 1.00 75.44 173 ALA A O 1
ATOM 1395 N N . VAL A 1 174 ? -58.247 -18.742 13.913 1.00 78.31 174 VAL A N 1
ATOM 1396 C CA . VAL A 1 174 ? -59.082 -19.554 14.810 1.00 78.31 174 VAL A CA 1
ATOM 1397 C C . VAL A 1 174 ? -59.711 -18.688 15.904 1.00 78.31 174 VAL A C 1
ATOM 1399 O O . VAL A 1 174 ? -60.898 -18.840 16.187 1.00 78.31 174 VAL A O 1
ATOM 1402 N N . GLU A 1 175 ? -58.966 -17.743 16.481 1.00 77.81 175 GLU A N 1
ATOM 1403 C CA . GLU A 1 175 ? -59.502 -16.814 17.487 1.00 77.81 175 GLU A CA 1
ATOM 1404 C C . GLU A 1 175 ? -60.600 -15.904 16.923 1.00 77.81 175 GLU A C 1
ATOM 1406 O O . GLU A 1 175 ? -61.638 -15.739 17.565 1.00 77.81 175 GLU A O 1
ATOM 1411 N N . LEU A 1 176 ? -60.425 -15.376 15.706 1.00 78.44 176 LEU A N 1
ATOM 1412 C CA . LEU A 1 176 ? -61.450 -14.562 15.042 1.00 78.44 176 LEU A CA 1
ATOM 1413 C C . LEU A 1 176 ? -62.730 -15.360 14.767 1.00 78.44 176 LEU A C 1
ATOM 1415 O O . LEU A 1 176 ? -63.822 -14.874 15.051 1.00 78.44 176 LEU A O 1
ATOM 1419 N N . PHE A 1 177 ? -62.604 -16.607 14.306 1.00 74.38 177 PHE A N 1
ATOM 1420 C CA . PHE A 1 177 ? -63.758 -17.473 14.054 1.00 74.38 177 PHE A CA 1
ATOM 1421 C C . PHE A 1 177 ? -64.525 -17.819 15.342 1.00 74.38 177 PHE A C 1
ATOM 1423 O O . PHE A 1 177 ? -65.759 -17.853 15.362 1.00 74.38 177 PHE A O 1
ATOM 1430 N N . ILE A 1 178 ? -63.809 -18.035 16.452 1.00 75.31 178 ILE A N 1
ATOM 1431 C CA . ILE A 1 178 ? -64.418 -18.269 17.771 1.00 75.31 178 ILE A CA 1
ATOM 1432 C C . ILE A 1 178 ? -65.158 -17.016 18.266 1.00 75.31 178 ILE A C 1
ATOM 1434 O O . ILE A 1 178 ? -66.211 -17.144 18.896 1.00 75.31 178 ILE A O 1
ATOM 1438 N N . GLN A 1 179 ? -64.640 -15.820 17.977 1.00 69.81 179 GLN A N 1
ATOM 1439 C CA . GLN A 1 179 ? -65.267 -14.554 18.360 1.00 69.81 179 GLN A CA 1
ATOM 1440 C C . GLN A 1 179 ? -66.559 -14.301 17.568 1.00 69.81 179 GLN A C 1
ATOM 1442 O O . GLN A 1 179 ? -67.609 -14.037 18.151 1.00 69.81 179 GLN A O 1
ATOM 1447 N N . GLU A 1 180 ? -66.518 -14.513 16.254 1.00 70.00 180 GLU A N 1
ATOM 1448 C CA . GLU A 1 180 ? -67.660 -14.332 15.349 1.00 70.00 180 GLU A CA 1
ATOM 1449 C C . GLU A 1 180 ? -68.800 -15.332 15.653 1.00 70.00 180 GLU A C 1
ATOM 1451 O O . GLU A 1 180 ? -69.992 -15.013 15.585 1.00 70.00 180 GLU A O 1
ATOM 1456 N N . SER A 1 181 ? -68.442 -16.531 16.127 1.00 68.44 181 SER A N 1
ATOM 1457 C CA . SER A 1 181 ? -69.387 -17.547 16.621 1.00 68.44 181 SER A CA 1
ATOM 1458 C C . SER A 1 181 ? -70.069 -17.171 17.949 1.00 68.44 181 SER A C 1
ATOM 1460 O O . SER A 1 181 ? -71.151 -17.676 18.260 1.00 68.44 181 SER A O 1
ATOM 1462 N N . LYS A 1 182 ? -69.439 -16.319 18.771 1.00 60.75 182 LYS A N 1
ATOM 1463 C CA . LYS A 1 182 ? -70.017 -15.816 20.030 1.00 60.75 182 LYS A CA 1
ATOM 1464 C C . LYS A 1 182 ? -70.922 -14.613 19.787 1.00 60.75 182 LYS A C 1
ATOM 1466 O O . LYS A 1 182 ? -71.989 -14.547 20.394 1.00 60.75 182 LYS A O 1
ATOM 1471 N N . ASP A 1 183 ? -70.542 -13.731 18.869 1.00 59.22 183 ASP A N 1
ATOM 1472 C CA . ASP A 1 183 ? -71.344 -12.559 18.513 1.00 59.22 183 ASP A CA 1
ATOM 1473 C C . ASP A 1 183 ? -72.640 -12.962 17.795 1.00 59.22 183 ASP A C 1
ATOM 1475 O O . ASP A 1 183 ? -73.714 -12.467 18.113 1.00 59.22 183 ASP A O 1
ATOM 1479 N N . THR A 1 184 ? -72.612 -13.974 16.927 1.00 58.41 184 THR A N 1
ATOM 1480 C CA . THR A 1 184 ? -73.842 -14.498 16.296 1.00 58.41 184 THR A CA 1
ATOM 1481 C C . THR A 1 184 ? -74.825 -15.141 17.286 1.00 58.41 184 THR A C 1
ATOM 1483 O O . THR A 1 184 ? -76.031 -15.156 17.032 1.00 58.41 184 THR A O 1
ATOM 1486 N N . ARG A 1 185 ? -74.356 -15.617 18.450 1.00 54.06 185 ARG A N 1
ATOM 1487 C CA . ARG A 1 185 ? -75.225 -16.120 19.531 1.00 54.06 185 ARG A CA 1
ATOM 1488 C C . ARG A 1 185 ? -75.820 -15.015 20.406 1.00 54.06 185 ARG A C 1
ATOM 1490 O O . ARG A 1 185 ? -76.874 -15.248 20.991 1.00 54.06 185 ARG A O 1
ATOM 1497 N N . SER A 1 186 ? -75.205 -13.833 20.491 1.00 56.06 186 SER A N 1
ATOM 1498 C CA . SER A 1 186 ? -75.753 -12.707 21.265 1.00 56.06 186 SER A CA 1
ATOM 1499 C C . SER A 1 186 ? -76.861 -11.954 20.514 1.00 56.06 186 SER A C 1
ATOM 1501 O O . SER A 1 186 ? -77.756 -11.405 21.154 1.00 56.06 186 SER A O 1
ATOM 1503 N N . PHE A 1 187 ? -76.890 -12.019 19.176 1.00 51.59 187 PHE A N 1
ATOM 1504 C CA . PHE A 1 187 ? -77.967 -11.439 18.356 1.00 51.59 187 PHE A CA 1
ATOM 1505 C C . PHE A 1 187 ? -79.276 -12.248 18.341 1.00 51.59 187 PHE A C 1
ATOM 1507 O O . PHE A 1 187 ? -80.328 -11.684 18.054 1.00 51.59 187 PHE A O 1
ATOM 1514 N N . LEU A 1 188 ? -79.255 -13.538 18.695 1.00 52.56 188 LEU A N 1
ATOM 1515 C CA . LEU A 1 188 ? -80.461 -14.382 18.765 1.00 52.56 188 LEU A CA 1
ATOM 1516 C C . LEU A 1 188 ? -81.135 -14.394 20.152 1.00 52.56 188 LEU A C 1
ATOM 1518 O O . LEU A 1 188 ? -82.144 -15.068 20.326 1.00 52.56 188 LEU A O 1
ATOM 1522 N N . SER A 1 189 ? -80.601 -13.656 21.136 1.00 52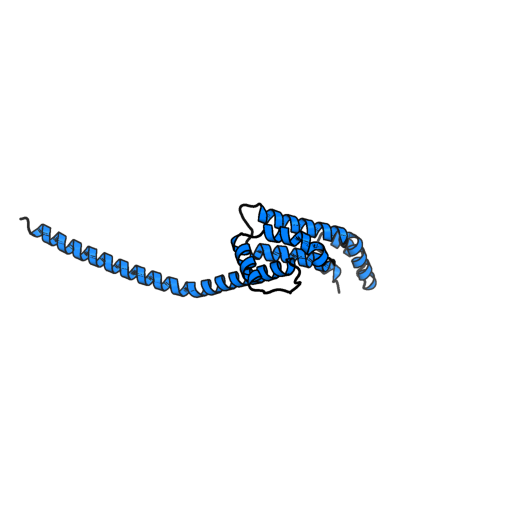.88 189 SER A N 1
ATOM 1523 C CA . SER A 1 189 ? -81.139 -13.590 22.508 1.00 52.88 189 SER A CA 1
ATOM 1524 C C . SER A 1 189 ? -81.940 -12.312 22.818 1.00 52.88 189 SER A C 1
ATOM 1526 O O . SER A 1 189 ? -82.388 -12.153 23.953 1.00 52.88 189 SER A O 1
ATOM 1528 N N . SER A 1 190 ? -82.130 -11.414 21.844 1.00 52.25 190 SER A N 1
ATOM 1529 C CA . SER A 1 190 ? -82.950 -10.197 21.980 1.00 52.25 190 SER A CA 1
ATOM 1530 C C . SER A 1 190 ? -84.050 -10.144 20.915 1.00 52.25 190 SER A C 1
ATOM 1532 O O . SER A 1 190 ? -84.020 -9.287 20.029 1.00 52.25 190 SER A O 1
ATOM 1534 N N . HIS A 1 191 ? -85.011 -11.065 20.997 1.00 42.44 191 HIS A N 1
ATOM 1535 C CA . HIS A 1 191 ? -86.392 -10.901 20.524 1.00 42.44 191 HIS A CA 1
ATOM 1536 C C . HIS A 1 191 ? -87.324 -11.734 21.403 1.00 42.44 191 HIS A C 1
ATOM 1538 O O . HIS A 1 191 ? -86.976 -12.907 21.662 1.00 42.44 191 HIS A O 1
#

pLDDT: mean 78.39, std 13.56, range [42.44, 92.31]

Organism: Nephila pilipes (NCBI:txid299642)

Radius of gyration: 31.95 Å; chains: 1; bounding box: 108×35×60 Å